Protein AF-A0A521SDN9-F1 (afdb_monomer)

Secondary structure (DSSP, 8-state):
----PPP-TT-S--TT----PPPPPPPSS-S----SGGGTT-EE--S-EEEETTEEEEEEEEE-TTS-EEEEEEEESSSSS-B----EEEE--GGG----S--HHHHHHHHHHHHTT-TTEEEE-EEE--EEEEEEE-TT-SS--EEEEEEETTEEEEEEESSSSSPEEPTT--SEE--EEE-TTT--EEE-----EEEETTTTEEEE--EEEEE-TT--EEEEEEEEEESSSSS-PPPEEEE---HHHHTT--

Nearest PDB structures (foldseek):
  1vkd-assembly1_A  TM=6.414E-01  e=4.173E-06  Thermotoga maritima MSB8
  6r3r-assembly1_A  TM=5.907E-01  e=1.712E-04  Bacteroides thetaiotaomicron
  5c0p-assembly1_A  TM=6.088E-01  e=2.741E-04  Bacteroides thetaiotaomicron VPI-5482
  7vco-assembly1_A  TM=5.533E-01  e=2.003E-04  Frischella perrara
  7r5j-assembly1_40  TM=2.891E-01  e=5.122E-01  Homo sapiens

Foldseek 3Di:
DDDDDDDCPPPPDCVPPDDDDDDDDDDPDDLDADDDQQQAGDKAFLPAWDDDPLKIKGFIWGHFPPDFIFTFIWIDNPSRHIDGFLADKDFDDLVRGRPPVDDPVVSVVVVVVQCVPPPRIGRGRTADRFASKHWAAQPVDQPFRIKIWGADPFGIWIWTHNVNRHTDTDPPDDLAGWDWDAQPVVRDIDTWGHWHWDQDPVVLKIKIFIFDWDQDPVSDIWTFTWIWIDNPSRHIDHTDGPGTDDPVNVVVVD

Solvent-accessible surface area (backbone atoms only — not comparable to full-atom values): 14936 Å² total; per-residue (Å²): 136,87,82,80,72,79,82,58,90,84,53,94,70,64,82,96,63,81,89,71,87,79,86,82,81,80,68,98,61,78,60,71,72,58,86,51,62,75,21,35,89,45,65,47,76,70,74,21,65,48,78,57,95,79,31,37,36,35,48,32,36,24,40,35,94,96,72,54,37,31,24,29,44,31,36,20,78,77,81,51,61,65,47,63,60,61,82,32,76,45,78,63,70,80,89,65,54,49,79,65,98,62,55,72,65,58,52,52,54,51,51,57,66,35,26,74,90,39,92,65,35,29,52,28,31,56,44,46,60,40,34,63,46,18,59,44,78,40,89,86,39,87,78,44,24,22,39,38,38,22,21,54,100,61,14,33,31,41,29,38,9,73,80,70,54,63,52,47,69,48,88,75,54,49,46,42,63,59,50,75,46,72,37,87,81,77,73,47,70,46,70,47,63,49,39,58,54,48,76,39,78,88,80,62,29,35,40,32,49,32,40,36,71,47,72,49,95,88,57,48,81,38,73,23,37,10,43,26,43,16,80,77,78,55,60,52,49,79,66,43,77,76,44,68,79,49,78,73,53,58,73,66,72,115

Sequence (254 aa):
MKILFPDTASLVSMEGVNLKQGTVAKEERPVLFPQYPWEGIHTYLYGSVLEKNGQLRMWYQSYLDGDDFFVNYAQSRDGKLWEKPLLNKWRIDEKRFYPTLESEEERAAKAIAFRNGSPGYWKTNIVSTYHIPSVIYDSNDSTYPYKLFGFANDGYRVAFSKDGIRFKEYEGNPVLPLMRFPNPKTKKTWVSDVSPVFKDDLKKKFIAFAKTYVIDEEGRTRRSVGYSESDDFVRWSQPETIWTPSEADDRLAV

pLDDT: mean 86.98, std 13.17, range [40.59, 98.62]

Structure (mmCIF, N/CA/C/O backbone):
data_AF-A0A521SDN9-F1
#
_entry.id   AF-A0A521SDN9-F1
#
loop_
_atom_site.group_PDB
_atom_site.id
_atom_site.type_symbol
_atom_site.label_atom_id
_atom_site.label_alt_id
_atom_site.label_comp_id
_atom_site.label_asym_id
_atom_site.label_entity_id
_atom_site.label_seq_id
_atom_site.pdbx_PDB_ins_code
_atom_site.Cartn_x
_atom_site.Cartn_y
_atom_site.Cartn_z
_atom_site.occupancy
_atom_site.B_iso_or_equiv
_atom_site.auth_seq_id
_atom_site.auth_comp_id
_atom_site.auth_asym_id
_atom_site.auth_atom_id
_atom_site.pdbx_PDB_model_num
ATOM 1 N N . MET A 1 1 ? 7.436 21.482 -15.609 1.00 40.59 1 MET A N 1
ATOM 2 C CA . MET A 1 1 ? 6.313 20.642 -15.139 1.00 40.59 1 MET A CA 1
ATOM 3 C C . MET A 1 1 ? 5.543 20.165 -16.361 1.00 40.59 1 MET A C 1
ATOM 5 O O . MET A 1 1 ? 4.957 20.999 -17.038 1.00 40.59 1 MET A O 1
ATOM 9 N N . LYS A 1 2 ? 5.613 18.874 -16.711 1.00 46.25 2 LYS A N 1
ATOM 10 C CA . LYS A 1 2 ? 4.743 18.302 -17.750 1.00 46.25 2 LYS A CA 1
ATOM 11 C C . LYS A 1 2 ? 3.428 17.911 -17.078 1.00 46.25 2 LYS A C 1
ATOM 13 O O . LYS A 1 2 ? 3.445 17.159 -16.110 1.00 46.25 2 LYS A O 1
ATOM 18 N N . ILE A 1 3 ? 2.323 18.478 -17.545 1.00 50.22 3 ILE A N 1
ATOM 19 C CA . ILE A 1 3 ? 0.974 18.123 -17.102 1.00 50.22 3 ILE A CA 1
ATOM 20 C C . ILE A 1 3 ? 0.550 16.938 -17.970 1.00 50.22 3 ILE A C 1
ATOM 22 O O . ILE A 1 3 ? 0.403 17.090 -19.180 1.00 50.22 3 ILE A O 1
ATOM 26 N N . LEU A 1 4 ? 0.439 15.750 -17.375 1.00 57.25 4 LEU A N 1
ATOM 27 C CA . LEU A 1 4 ? -0.097 14.570 -18.049 1.00 57.25 4 LEU A CA 1
ATOM 28 C C . LEU A 1 4 ? -1.623 14.641 -17.974 1.00 57.25 4 LEU A C 1
ATOM 30 O O . LEU A 1 4 ? -2.207 14.566 -16.894 1.00 57.25 4 LEU A O 1
ATOM 34 N N . PHE A 1 5 ? -2.256 14.834 -19.126 1.00 58.97 5 PHE A N 1
ATOM 35 C CA . PHE A 1 5 ? -3.672 14.528 -19.295 1.00 58.97 5 PHE A CA 1
ATOM 36 C C . PHE A 1 5 ? -3.865 13.002 -19.258 1.00 58.97 5 PHE A C 1
ATOM 38 O O . PHE A 1 5 ? -2.898 12.278 -19.515 1.00 58.97 5 PHE A O 1
ATOM 45 N N . PRO A 1 6 ? -5.061 12.505 -18.890 1.00 63.28 6 PRO A N 1
ATOM 46 C CA . PRO A 1 6 ? -5.295 11.071 -18.773 1.00 63.28 6 PRO A CA 1
ATOM 47 C C . PRO A 1 6 ? -4.964 10.347 -20.079 1.00 63.28 6 PRO A C 1
ATOM 49 O O . PRO A 1 6 ? -5.137 10.897 -21.169 1.00 63.28 6 PRO A O 1
ATOM 52 N N . ASP A 1 7 ? -4.498 9.108 -19.939 1.00 63.72 7 ASP A N 1
ATOM 53 C CA . ASP A 1 7 ? -4.350 8.190 -21.059 1.00 63.72 7 ASP A CA 1
ATOM 54 C C . ASP A 1 7 ? -5.678 8.108 -21.828 1.00 63.72 7 ASP A C 1
ATOM 56 O O . ASP A 1 7 ? -6.737 7.832 -21.261 1.00 63.72 7 ASP A O 1
ATOM 60 N N . THR A 1 8 ? -5.615 8.406 -23.124 1.00 68.56 8 THR A N 1
ATOM 61 C CA . THR A 1 8 ? -6.787 8.436 -24.006 1.00 68.56 8 THR A CA 1
ATOM 62 C C . THR A 1 8 ? -7.031 7.095 -24.688 1.00 68.56 8 THR A C 1
ATOM 64 O O . THR A 1 8 ? -8.039 6.951 -25.370 1.00 68.56 8 THR A O 1
ATOM 67 N N . ALA A 1 9 ? -6.177 6.086 -24.469 1.00 66.00 9 ALA A N 1
ATOM 68 C CA . ALA A 1 9 ? -6.304 4.770 -25.094 1.00 66.00 9 ALA A CA 1
ATOM 69 C C . ALA A 1 9 ? -7.634 4.062 -24.774 1.00 66.00 9 ALA A C 1
ATOM 71 O O . ALA A 1 9 ? -8.072 3.201 -25.532 1.00 66.00 9 ALA A O 1
ATOM 72 N N . SER A 1 10 ? -8.290 4.436 -23.670 1.00 64.81 10 SER A N 1
ATOM 73 C CA . SER A 1 10 ? -9.608 3.912 -23.276 1.00 64.81 10 SER A CA 1
ATOM 74 C C . SER A 1 10 ? -10.780 4.836 -23.636 1.00 64.81 10 SER A C 1
ATOM 76 O O . SER A 1 10 ? -11.923 4.538 -23.291 1.00 64.81 10 SER A O 1
ATOM 78 N N . LEU A 1 11 ? -10.529 5.972 -24.295 1.00 71.56 11 LEU A N 1
ATOM 79 C CA . LEU A 1 11 ? -11.567 6.925 -24.682 1.00 71.56 11 LEU A CA 1
ATOM 80 C C . LEU A 1 11 ? -12.016 6.653 -26.115 1.00 71.56 11 LEU A C 1
ATOM 82 O O . LEU A 1 11 ? -11.233 6.726 -27.055 1.00 71.56 11 LEU A O 1
ATOM 86 N N . VAL A 1 12 ? -13.311 6.382 -26.282 1.00 79.75 12 VAL A N 1
ATOM 87 C CA . VAL A 1 12 ? -13.920 6.183 -27.607 1.00 79.75 12 VAL A CA 1
ATOM 88 C C . VAL A 1 12 ? -13.945 7.493 -28.406 1.00 79.75 12 VAL A C 1
ATOM 90 O O . VAL A 1 12 ? -13.804 7.474 -29.625 1.00 79.75 12 VAL A O 1
ATOM 93 N N . SER A 1 13 ? -14.117 8.635 -27.731 1.00 83.06 13 SER A N 1
ATOM 94 C CA . SER A 1 13 ? -14.071 9.968 -28.336 1.00 83.06 13 SER A CA 1
ATOM 95 C C . SER A 1 13 ? -13.736 11.040 -27.293 1.00 83.06 13 SER A C 1
ATOM 97 O O . SER A 1 13 ? -14.051 10.893 -26.113 1.00 83.06 13 SER A O 1
ATOM 99 N N . MET A 1 14 ? -13.118 12.129 -27.753 1.00 84.38 14 MET A N 1
ATOM 100 C CA . MET A 1 14 ? -12.906 13.381 -27.010 1.00 84.38 14 MET A CA 1
ATOM 101 C C . MET A 1 14 ? -13.801 14.519 -27.529 1.00 84.38 14 MET A C 1
ATOM 103 O O . MET A 1 14 ? -13.656 15.670 -27.118 1.00 84.38 14 MET A O 1
ATOM 107 N N . GLU A 1 15 ? -14.721 14.222 -28.448 1.00 89.81 15 GLU A N 1
ATOM 108 C CA . GLU A 1 15 ? -15.645 15.206 -29.003 1.00 89.81 15 GLU A CA 1
ATOM 109 C C . GLU A 1 15 ? -16.527 15.801 -27.894 1.00 89.81 15 GLU A C 1
ATOM 111 O O . GLU A 1 15 ? -17.141 15.085 -27.106 1.00 89.81 15 GLU A O 1
ATOM 116 N N . GLY A 1 16 ? -16.539 17.132 -27.790 1.00 87.25 16 GLY A N 1
ATOM 117 C CA . GLY A 1 16 ? -17.247 17.855 -26.729 1.00 87.25 16 GLY A CA 1
ATOM 118 C C . GLY A 1 16 ? -16.566 17.841 -25.350 1.00 87.25 16 GLY A C 1
ATOM 119 O O . GLY A 1 16 ? -17.079 18.470 -24.424 1.00 87.25 16 GLY A O 1
ATOM 120 N N . VAL A 1 17 ? -15.407 17.188 -25.190 1.00 83.69 17 VAL A N 1
ATOM 121 C CA . VAL A 1 17 ? -14.669 17.141 -23.917 1.00 83.69 17 VAL A CA 1
ATOM 122 C C . VAL A 1 17 ? -13.634 18.263 -23.857 1.00 83.69 17 VAL A C 1
ATOM 124 O O . VAL A 1 17 ? -12.679 18.295 -24.627 1.00 83.69 17 VAL A O 1
ATOM 127 N N . ASN A 1 18 ? -13.776 19.158 -22.879 1.00 84.00 18 ASN A N 1
ATOM 128 C CA . ASN A 1 18 ? -12.782 20.189 -22.581 1.00 84.00 18 ASN A CA 1
ATOM 129 C C . ASN A 1 18 ? -12.026 19.829 -21.299 1.00 84.00 18 ASN A C 1
ATOM 131 O O . ASN A 1 18 ? -12.573 19.924 -20.198 1.00 84.00 18 ASN A O 1
ATOM 135 N N . LEU A 1 19 ? -10.761 19.423 -21.432 1.00 81.62 19 LEU A N 1
ATOM 136 C CA . LEU A 1 19 ? -9.903 19.138 -20.282 1.00 81.62 19 LEU A CA 1
ATOM 137 C C . LEU A 1 19 ? -9.433 20.448 -19.647 1.00 81.62 19 LEU A C 1
ATOM 139 O O . LEU A 1 19 ? -8.844 21.303 -20.306 1.00 81.62 19 LEU A O 1
ATOM 143 N N . LYS A 1 20 ? -9.655 20.589 -18.340 1.00 79.25 20 LYS A N 1
ATOM 144 C CA . LYS A 1 20 ? -9.168 21.719 -17.549 1.00 79.25 20 LYS A CA 1
ATOM 145 C C . LYS A 1 20 ? -8.333 21.191 -16.397 1.00 79.25 20 LYS A C 1
ATOM 147 O O . LYS A 1 20 ? -8.788 20.336 -15.641 1.00 79.25 20 LYS A O 1
ATOM 152 N N . GLN A 1 21 ? -7.126 21.723 -16.237 1.00 78.94 21 GLN A N 1
ATOM 153 C CA . GLN A 1 21 ? -6.334 21.430 -15.052 1.00 78.94 21 GLN A CA 1
ATOM 154 C C . GLN A 1 21 ? -7.033 22.019 -13.823 1.00 78.94 21 GLN A C 1
ATOM 156 O O . GLN A 1 21 ? -7.328 23.216 -13.775 1.00 78.94 21 GLN A O 1
ATOM 161 N N . GLY A 1 22 ? -7.306 21.170 -12.833 1.00 76.56 22 GLY A N 1
ATOM 162 C CA . GLY A 1 22 ? -7.811 21.622 -11.543 1.00 76.56 22 GLY A CA 1
ATOM 163 C C . GLY A 1 22 ? -6.788 22.514 -10.838 1.00 76.56 22 GLY A C 1
ATOM 164 O O . GLY A 1 22 ? -5.584 22.259 -10.886 1.00 76.56 22 GLY A O 1
ATOM 165 N N . THR A 1 23 ? -7.264 23.558 -10.165 1.00 77.81 23 THR A N 1
ATOM 166 C CA . THR A 1 23 ? -6.434 24.341 -9.245 1.00 77.81 23 THR A CA 1
ATOM 167 C C . THR A 1 23 ? -6.452 23.648 -7.891 1.00 77.81 23 THR A C 1
ATOM 169 O O . THR A 1 23 ? -7.506 23.533 -7.271 1.00 77.81 23 THR A O 1
ATOM 172 N N . VAL A 1 24 ? -5.295 23.171 -7.435 1.00 78.44 24 VAL A N 1
ATOM 173 C CA . VAL A 1 24 ? -5.155 22.584 -6.099 1.00 78.44 24 VAL A CA 1
ATOM 174 C C . VAL A 1 24 ? -4.660 23.672 -5.154 1.00 78.44 24 VAL A C 1
ATOM 176 O O . VAL A 1 24 ? -3.603 24.257 -5.386 1.00 78.44 24 VAL A O 1
ATOM 179 N N . ALA A 1 25 ? -5.419 23.947 -4.096 1.00 81.25 25 ALA A N 1
ATOM 180 C CA . ALA A 1 25 ? -4.955 24.766 -2.985 1.00 81.25 25 ALA A CA 1
ATOM 181 C C . ALA A 1 25 ? -4.311 23.855 -1.935 1.00 81.25 25 ALA A C 1
ATOM 183 O O . ALA A 1 25 ? -4.883 22.832 -1.557 1.00 81.25 25 ALA A O 1
ATOM 184 N N . LYS A 1 26 ? -3.111 24.214 -1.478 1.00 84.25 26 LYS A N 1
ATOM 185 C CA . LYS A 1 26 ? -2.470 23.536 -0.353 1.00 84.25 26 LYS A CA 1
ATOM 186 C C . LYS A 1 26 ? -3.054 24.102 0.940 1.00 84.25 26 LYS A C 1
ATOM 188 O O . LYS A 1 26 ? -3.079 25.316 1.109 1.00 84.25 26 LYS A O 1
ATOM 193 N N . GLU A 1 27 ? -3.500 23.228 1.834 1.00 87.06 27 GLU A N 1
ATOM 194 C CA . GLU A 1 27 ? -3.904 23.625 3.185 1.00 87.06 27 GLU A CA 1
ATOM 195 C C . GLU A 1 27 ? -2.709 24.218 3.951 1.00 87.06 27 GLU A C 1
ATOM 197 O O . GLU A 1 27 ? -1.562 23.803 3.756 1.00 87.06 27 GLU A O 1
ATOM 202 N N . GLU A 1 28 ? -2.970 25.180 4.840 1.00 89.75 28 GLU A N 1
ATOM 203 C CA . GLU A 1 28 ? -1.917 25.835 5.634 1.00 89.75 28 GLU A CA 1
ATOM 204 C C . GLU A 1 28 ? -1.173 24.849 6.541 1.00 89.75 28 GLU A C 1
ATOM 206 O O . GLU A 1 28 ? 0.019 25.009 6.810 1.00 89.75 28 GLU A O 1
ATOM 211 N N . ARG A 1 29 ? -1.877 23.814 7.012 1.00 87.19 29 ARG A N 1
ATOM 212 C CA . ARG A 1 29 ? -1.343 22.774 7.892 1.00 87.19 29 ARG A CA 1
ATOM 213 C C . ARG A 1 29 ? -1.424 21.402 7.222 1.00 87.19 29 ARG A C 1
ATOM 215 O O . ARG A 1 29 ? -2.356 21.154 6.456 1.00 87.19 29 ARG A O 1
ATOM 222 N N . PRO A 1 30 ? -0.490 20.483 7.525 1.00 88.81 30 PRO A N 1
ATOM 223 C CA . PRO A 1 30 ? -0.613 19.094 7.100 1.00 88.81 30 PRO A CA 1
ATOM 224 C C . PRO A 1 30 ? -1.916 18.472 7.617 1.00 88.81 30 PRO A C 1
ATOM 226 O O . PRO A 1 30 ? -2.234 18.590 8.798 1.00 88.81 30 PRO A O 1
ATOM 229 N N . VAL A 1 31 ? -2.638 17.765 6.746 1.00 90.19 31 VAL A N 1
ATOM 230 C CA . VAL A 1 31 ? -3.853 17.011 7.121 1.00 90.19 31 VAL A CA 1
ATOM 231 C C . VAL A 1 31 ? -3.538 15.710 7.871 1.00 90.19 31 VAL A C 1
ATOM 233 O O . VAL A 1 31 ? -4.413 15.123 8.500 1.00 90.19 31 VAL A O 1
ATOM 236 N N . LEU A 1 32 ? -2.282 15.260 7.821 1.00 90.19 32 LEU A N 1
ATOM 237 C CA . LEU A 1 32 ? -1.778 14.083 8.519 1.00 90.19 32 LEU A CA 1
ATOM 238 C C . LEU A 1 32 ? -0.412 14.411 9.131 1.00 90.19 32 LEU A C 1
ATOM 240 O O . LEU A 1 32 ? 0.467 14.940 8.452 1.00 90.19 32 LEU A O 1
ATOM 244 N N . PHE A 1 33 ? -0.252 14.104 10.414 1.00 89.44 33 PHE A N 1
ATOM 245 C CA . PHE A 1 33 ? 0.983 14.272 11.179 1.00 89.44 33 PHE A CA 1
ATOM 246 C C . PHE A 1 33 ? 1.065 13.184 12.262 1.00 89.44 33 PHE A C 1
ATOM 248 O O . PHE A 1 33 ? 0.011 12.665 12.650 1.00 89.44 33 PHE A O 1
ATOM 255 N N . PRO A 1 34 ? 2.258 12.819 12.765 1.00 88.69 34 PRO A N 1
ATOM 256 C CA . PRO A 1 34 ? 2.393 11.888 13.886 1.00 88.69 34 PRO A CA 1
ATOM 257 C C . PRO A 1 34 ? 1.653 12.374 15.147 1.00 88.69 34 PRO A C 1
ATOM 259 O O . PRO A 1 34 ? 1.778 13.523 15.555 1.00 88.69 34 PRO A O 1
ATOM 262 N N . GLN A 1 35 ? 0.869 11.492 15.756 1.00 87.19 35 GLN A N 1
ATOM 263 C CA . GLN A 1 35 ? 0.063 11.685 16.968 1.00 87.19 35 GLN A CA 1
ATOM 264 C C . GLN A 1 35 ? 0.353 10.610 18.028 1.00 87.19 35 GLN A C 1
ATOM 266 O O . GLN A 1 35 ? 0.213 10.879 19.221 1.00 87.19 35 GLN A O 1
ATOM 271 N N . TYR A 1 36 ? 0.746 9.402 17.611 1.00 85.75 36 TYR A N 1
ATOM 272 C CA . TYR A 1 36 ? 1.014 8.265 18.488 1.00 85.75 36 TYR A CA 1
ATOM 273 C C . TYR A 1 36 ? 2.483 7.840 18.488 1.00 85.75 36 TYR A C 1
ATOM 275 O O . TYR A 1 36 ? 3.182 8.035 17.495 1.00 85.75 36 TYR A O 1
ATOM 283 N N . PRO A 1 37 ? 2.962 7.197 19.571 1.00 80.12 37 PRO A N 1
ATOM 284 C CA . PRO A 1 37 ? 4.380 6.871 19.710 1.00 80.12 37 PRO A CA 1
ATOM 285 C C . PRO A 1 37 ? 4.938 5.925 18.633 1.00 80.12 37 PRO A C 1
ATOM 287 O O . PRO A 1 37 ? 6.114 6.017 18.303 1.00 80.12 37 PRO A O 1
ATOM 290 N N . TRP A 1 38 ? 4.109 5.046 18.055 1.00 84.00 38 TRP A N 1
ATOM 291 C CA . TRP A 1 38 ? 4.489 4.158 16.940 1.00 84.00 38 TRP A CA 1
ATOM 292 C C . TRP A 1 38 ? 4.504 4.851 15.570 1.00 84.00 38 TRP A C 1
ATOM 294 O O . TRP A 1 38 ? 4.780 4.225 14.545 1.00 84.00 38 TRP A O 1
ATOM 304 N N . GLU A 1 39 ? 4.194 6.147 15.524 1.00 87.12 39 GLU A N 1
ATOM 305 C CA . GLU A 1 39 ? 4.239 6.925 14.290 1.00 87.12 39 GLU A CA 1
ATOM 306 C C . GLU A 1 39 ? 5.597 7.585 14.038 1.00 87.12 39 GLU A C 1
ATOM 308 O O . GLU A 1 39 ? 5.851 8.056 12.930 1.00 87.12 39 GLU A O 1
ATOM 313 N N . GLY A 1 40 ? 6.479 7.591 15.042 1.00 81.50 40 GLY A N 1
ATOM 314 C CA . GLY A 1 40 ? 7.797 8.203 14.941 1.00 81.50 40 GLY A CA 1
ATOM 315 C C . GLY A 1 40 ? 7.717 9.677 14.548 1.00 81.50 40 GLY A C 1
ATOM 316 O O . GLY A 1 40 ? 6.887 10.432 15.054 1.00 81.50 40 GLY A O 1
ATOM 317 N N . ILE A 1 41 ? 8.591 10.081 13.627 1.00 79.00 41 ILE A N 1
ATOM 318 C CA . ILE A 1 41 ? 8.688 11.465 13.139 1.00 79.00 41 ILE A CA 1
ATOM 319 C C . ILE A 1 41 ? 7.970 11.706 11.804 1.00 79.00 41 ILE A C 1
ATOM 321 O O . ILE A 1 41 ? 7.790 12.860 11.420 1.00 79.00 41 ILE A O 1
ATOM 325 N N . HIS A 1 42 ? 7.534 10.655 11.097 1.00 82.31 42 HIS A N 1
ATOM 326 C CA . HIS A 1 42 ? 6.918 10.785 9.774 1.00 82.31 42 HIS A CA 1
ATOM 327 C C . HIS A 1 42 ? 5.762 9.805 9.553 1.00 82.31 42 HIS A C 1
ATOM 329 O O . HIS A 1 42 ? 5.843 8.619 9.867 1.00 82.31 42 HIS A O 1
ATOM 335 N N . THR A 1 43 ? 4.716 10.307 8.898 1.00 89.19 43 THR A N 1
ATOM 336 C CA . THR A 1 43 ? 3.603 9.518 8.362 1.00 89.19 43 THR A CA 1
ATOM 337 C C . THR A 1 43 ? 3.567 9.646 6.842 1.00 89.19 43 THR A C 1
ATOM 339 O O . THR A 1 43 ? 3.579 10.764 6.324 1.00 89.19 43 THR A O 1
ATOM 342 N N . TYR A 1 44 ? 3.474 8.525 6.132 1.00 89.94 44 TYR A N 1
ATOM 343 C CA . TYR A 1 44 ? 3.443 8.457 4.673 1.00 89.94 44 TYR A CA 1
ATOM 344 C C . TYR A 1 44 ? 2.088 7.958 4.182 1.00 89.94 44 TYR A C 1
ATOM 346 O O . TYR A 1 44 ? 1.583 6.938 4.645 1.00 89.94 44 TYR A O 1
ATOM 354 N N . LEU A 1 45 ? 1.511 8.645 3.200 1.00 88.44 45 LEU A N 1
ATOM 355 C CA . LEU A 1 45 ? 0.314 8.181 2.509 1.00 88.44 45 LEU A CA 1
ATOM 356 C C . LEU A 1 45 ? 0.691 7.677 1.113 1.00 88.44 45 LEU A C 1
ATOM 358 O O . LEU A 1 45 ? 1.207 8.439 0.303 1.00 88.44 45 LEU A O 1
ATOM 362 N N . TYR A 1 46 ? 0.365 6.416 0.823 1.00 84.62 46 TYR A N 1
ATOM 363 C CA . TYR A 1 46 ? 0.591 5.777 -0.483 1.00 84.62 46 TYR A CA 1
ATOM 364 C C . TYR A 1 46 ? -0.686 5.663 -1.333 1.00 84.62 46 TYR A C 1
ATOM 366 O O . TYR A 1 46 ? -0.750 4.874 -2.268 1.00 84.62 46 TYR A O 1
ATOM 374 N N . GLY A 1 47 ? -1.713 6.458 -1.012 1.00 78.62 47 GLY A N 1
ATOM 375 C CA . GLY A 1 47 ? -2.932 6.585 -1.820 1.00 78.62 47 GLY A CA 1
ATOM 376 C C . GLY A 1 47 ? -4.108 5.697 -1.406 1.00 78.62 47 GLY A C 1
ATOM 377 O O . GLY A 1 47 ? -5.146 5.734 -2.057 1.00 78.62 47 GLY A O 1
ATOM 378 N N . SER A 1 48 ? -4.000 4.946 -0.307 1.00 92.75 48 SER A N 1
ATOM 379 C CA . SER A 1 48 ? -5.093 4.098 0.192 1.00 92.75 48 SER A CA 1
ATOM 380 C C . SER A 1 48 ? -6.109 4.908 1.005 1.00 92.75 48 SER A C 1
ATOM 382 O O . SER A 1 48 ? -6.115 4.849 2.236 1.00 92.75 48 SER A O 1
ATOM 384 N N . VAL A 1 49 ? -6.950 5.687 0.316 1.00 95.75 49 VAL A N 1
ATOM 385 C CA . VAL A 1 49 ? -8.100 6.395 0.900 1.00 95.75 49 VAL A CA 1
ATOM 386 C C . VAL A 1 49 ? -9.378 5.957 0.198 1.00 95.75 49 VAL A C 1
ATOM 388 O O . VAL A 1 49 ? -9.486 6.079 -1.018 1.00 95.75 49 VAL A O 1
ATOM 391 N N . LEU A 1 50 ? -10.350 5.462 0.962 1.00 95.50 50 LEU A N 1
ATOM 392 C CA . LEU A 1 50 ? -11.61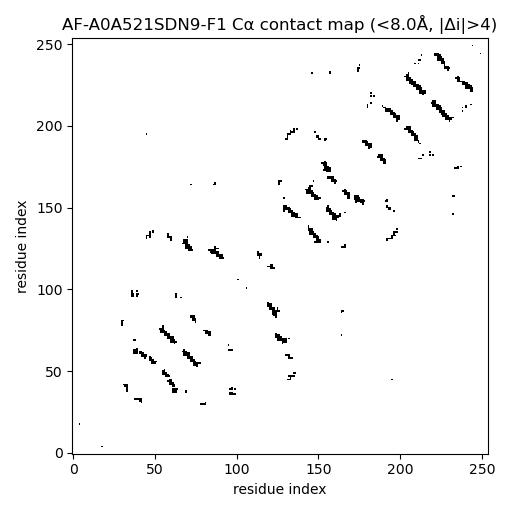8 4.948 0.447 1.00 95.50 50 LEU A CA 1
ATOM 393 C C . LEU A 1 50 ? -12.792 5.599 1.174 1.00 95.50 50 LEU A C 1
ATOM 395 O O . LEU A 1 50 ? -12.745 5.786 2.387 1.00 95.50 50 LEU A O 1
ATOM 399 N N . GLU A 1 51 ? -13.863 5.902 0.450 1.00 95.31 51 GLU A N 1
ATOM 400 C CA . GLU A 1 51 ? -15.124 6.370 1.026 1.00 95.31 51 GLU A CA 1
ATOM 401 C C . GLU A 1 51 ? -16.068 5.180 1.246 1.00 95.31 51 GLU A C 1
ATOM 403 O O . GLU A 1 51 ? -16.221 4.317 0.378 1.00 95.31 51 GLU A O 1
ATOM 408 N N . LYS A 1 52 ? -16.677 5.098 2.433 1.00 91.81 52 LYS A N 1
ATOM 409 C CA . LYS A 1 52 ? -17.737 4.134 2.723 1.00 91.81 52 LYS A CA 1
ATOM 410 C C . LYS A 1 52 ? -18.763 4.727 3.684 1.00 91.81 52 LYS A C 1
ATOM 412 O O . LYS A 1 52 ? -18.440 4.999 4.839 1.00 91.81 52 LYS A O 1
ATOM 417 N N . ASN A 1 53 ? -20.019 4.800 3.244 1.00 90.81 53 ASN A N 1
ATOM 418 C CA . ASN A 1 53 ? -21.169 5.255 4.039 1.00 90.81 53 ASN A CA 1
ATOM 419 C C . ASN A 1 53 ? -21.005 6.687 4.596 1.00 90.81 53 ASN A C 1
ATOM 421 O O . ASN A 1 53 ? -21.317 6.944 5.758 1.00 90.81 53 ASN A O 1
ATOM 425 N N . GLY A 1 54 ? -20.489 7.610 3.788 1.00 93.00 54 GLY A N 1
ATOM 426 C CA . GLY A 1 54 ? -20.207 8.997 4.161 1.00 93.00 54 GLY A CA 1
ATOM 427 C C . GLY A 1 54 ? -18.947 9.178 5.012 1.00 93.00 54 GLY A C 1
ATOM 428 O O . GLY A 1 54 ? -18.744 10.252 5.576 1.00 93.00 54 GLY A O 1
ATOM 429 N N . GLN A 1 55 ? -18.116 8.141 5.143 1.00 96.25 55 GLN A N 1
ATOM 430 C CA . GLN A 1 55 ? -16.901 8.156 5.953 1.00 96.25 55 GLN A CA 1
ATOM 431 C C . GLN A 1 55 ? -15.696 7.784 5.087 1.00 96.25 55 GLN A C 1
ATOM 433 O O . GLN A 1 55 ? -15.604 6.672 4.565 1.00 96.25 55 GLN A O 1
ATOM 438 N N . LEU A 1 56 ? -14.741 8.702 4.979 1.00 97.94 56 LEU A N 1
ATOM 439 C CA . LEU A 1 56 ? -13.426 8.430 4.420 1.00 97.94 56 LEU A CA 1
ATOM 440 C C . LEU A 1 56 ? -12.617 7.595 5.411 1.00 97.94 56 LEU A C 1
ATOM 442 O O . LEU A 1 56 ? -12.628 7.845 6.619 1.00 97.94 56 LEU A O 1
ATOM 446 N N . ARG A 1 57 ? -11.896 6.616 4.884 1.00 97.88 57 ARG A N 1
ATOM 447 C CA . ARG A 1 57 ? -11.008 5.707 5.601 1.00 97.88 57 ARG A CA 1
ATOM 448 C C . ARG A 1 57 ? -9.649 5.746 4.935 1.00 97.88 57 ARG A C 1
ATOM 450 O O . ARG A 1 57 ? -9.577 5.683 3.713 1.00 97.88 57 ARG A O 1
ATOM 457 N N . MET A 1 58 ? -8.595 5.847 5.726 1.00 97.56 58 MET A N 1
ATOM 458 C CA . MET A 1 58 ? -7.221 5.939 5.260 1.00 97.56 58 MET A CA 1
ATOM 459 C C . MET A 1 58 ? -6.389 4.837 5.894 1.00 97.56 58 MET A C 1
ATOM 461 O O . MET A 1 58 ? -6.439 4.635 7.107 1.00 97.56 58 MET A O 1
ATOM 465 N N . TRP A 1 59 ? -5.572 4.196 5.064 1.00 97.56 59 TRP A N 1
ATOM 466 C CA . TRP A 1 59 ? -4.482 3.336 5.497 1.00 97.56 59 TRP A CA 1
ATOM 467 C C . TRP A 1 59 ? -3.169 4.013 5.140 1.00 97.56 59 TRP A C 1
ATOM 469 O O . TRP A 1 59 ? -2.818 4.143 3.966 1.00 97.56 59 TRP A O 1
ATOM 479 N N . TYR A 1 60 ? -2.471 4.498 6.157 1.00 96.00 60 TYR A N 1
ATOM 480 C CA . TYR A 1 60 ? -1.220 5.231 6.005 1.00 96.00 60 TYR A CA 1
ATOM 481 C C . TYR A 1 60 ? -0.093 4.479 6.699 1.00 96.00 60 TYR A C 1
ATOM 483 O O . TYR A 1 60 ? -0.321 3.655 7.581 1.00 96.00 60 TYR A O 1
ATOM 491 N N . GLN A 1 61 ? 1.136 4.756 6.297 1.00 93.69 61 GLN A N 1
ATOM 492 C CA . GLN A 1 61 ? 2.310 4.132 6.867 1.00 93.69 61 GLN A CA 1
ATOM 493 C C . GLN A 1 61 ? 2.981 5.049 7.887 1.00 93.69 61 GLN A C 1
ATOM 495 O O . GLN A 1 61 ? 3.079 6.258 7.687 1.00 93.69 61 GLN A O 1
ATOM 500 N N . SER A 1 62 ? 3.496 4.457 8.952 1.00 91.31 62 SER A N 1
ATOM 501 C CA . SER A 1 62 ? 4.541 5.046 9.778 1.00 91.31 62 SER A CA 1
ATOM 502 C C . SER A 1 62 ? 5.721 4.092 9.889 1.00 91.31 62 SER A C 1
ATOM 504 O O . SER A 1 62 ? 5.657 2.944 9.444 1.00 91.31 62 SER A O 1
ATOM 506 N N . TYR A 1 63 ? 6.816 4.585 10.449 1.00 84.81 63 TYR A N 1
ATOM 507 C CA . TYR A 1 63 ? 8.020 3.800 10.651 1.00 84.81 63 TYR A CA 1
ATOM 508 C C . TYR A 1 63 ? 8.739 4.264 11.914 1.00 84.81 63 TYR A C 1
ATOM 510 O O . TYR A 1 63 ? 8.801 5.465 12.194 1.00 84.81 63 TYR A O 1
ATOM 518 N N . LEU A 1 64 ? 9.285 3.300 12.651 1.00 77.69 64 LEU A N 1
ATOM 519 C CA . LEU A 1 64 ? 10.196 3.536 13.760 1.00 77.69 64 LEU A CA 1
ATOM 520 C C . LEU A 1 64 ? 11.584 3.020 13.384 1.00 77.69 64 LEU A C 1
ATOM 522 O O . LEU A 1 64 ? 11.744 1.846 13.051 1.00 77.69 64 LEU A O 1
ATOM 526 N N . ASP A 1 65 ? 12.585 3.899 13.461 1.00 69.19 65 ASP A N 1
ATOM 527 C CA . ASP A 1 65 ? 13.972 3.552 13.158 1.00 69.19 65 ASP A CA 1
ATOM 528 C C . ASP A 1 65 ? 14.444 2.332 13.960 1.00 69.19 65 ASP A C 1
ATOM 530 O O . ASP A 1 65 ? 14.417 2.328 15.191 1.00 69.19 65 ASP A O 1
ATOM 534 N N . GLY A 1 66 ? 14.901 1.294 13.252 1.00 65.19 66 GLY A N 1
ATOM 535 C CA . GLY A 1 66 ? 15.400 0.060 13.866 1.00 65.19 66 GLY A CA 1
ATOM 536 C C . GLY A 1 66 ? 14.315 -0.902 14.364 1.00 65.19 66 GLY A C 1
ATOM 537 O O . GLY A 1 66 ? 14.654 -1.896 15.011 1.00 65.19 66 GLY A O 1
ATOM 538 N N . ASP A 1 67 ? 13.042 -0.631 14.066 1.00 72.19 67 ASP A N 1
ATOM 539 C CA . ASP A 1 67 ? 11.920 -1.517 14.372 1.00 72.19 67 ASP A CA 1
ATOM 540 C C . ASP A 1 67 ? 11.228 -1.993 13.088 1.00 72.19 67 ASP A C 1
ATOM 542 O O . ASP A 1 67 ? 11.832 -2.732 12.308 1.00 72.19 67 ASP A O 1
ATOM 546 N N . ASP A 1 68 ? 9.985 -1.575 12.854 1.00 78.06 68 ASP A N 1
ATOM 547 C CA . ASP A 1 68 ? 9.160 -2.058 11.756 1.00 78.06 68 ASP A CA 1
ATOM 548 C C . ASP A 1 68 ? 8.404 -0.910 11.077 1.00 78.06 68 ASP A C 1
ATOM 550 O O . ASP A 1 68 ? 8.289 0.211 11.592 1.00 78.06 68 ASP A O 1
ATOM 554 N N . PHE A 1 69 ? 7.877 -1.203 9.895 1.00 88.69 69 PHE A N 1
ATOM 555 C CA . PHE A 1 69 ? 6.866 -0.372 9.265 1.00 88.69 69 PHE A CA 1
ATOM 556 C C . PHE A 1 69 ? 5.512 -0.705 9.870 1.00 88.69 69 PHE A C 1
ATOM 558 O O . PHE A 1 69 ? 5.190 -1.867 10.090 1.00 88.69 69 PHE A O 1
ATOM 565 N N . PHE A 1 70 ? 4.678 0.305 10.086 1.00 92.19 70 PHE A N 1
ATOM 566 C CA . PHE A 1 70 ? 3.311 0.093 10.540 1.00 92.19 70 PHE A CA 1
ATOM 567 C C . PHE A 1 70 ? 2.341 0.645 9.518 1.00 92.19 70 PHE A C 1
ATOM 569 O O . PHE A 1 70 ? 2.451 1.793 9.091 1.00 92.19 70 PHE A O 1
ATOM 576 N N . VAL A 1 71 ? 1.364 -0.170 9.145 1.00 95.50 71 VAL A N 1
ATOM 577 C CA . VAL A 1 71 ? 0.173 0.282 8.438 1.00 95.50 71 VAL A CA 1
ATOM 578 C C . VAL A 1 71 ? -0.845 0.662 9.497 1.00 95.50 71 VAL A C 1
ATOM 580 O O . VAL A 1 71 ? -1.199 -0.156 10.342 1.00 95.50 71 VAL A O 1
ATOM 583 N N . ASN A 1 72 ? -1.322 1.894 9.454 1.00 96.12 72 ASN A N 1
ATOM 584 C CA . ASN A 1 72 ? -2.184 2.491 10.456 1.00 96.12 72 ASN A CA 1
ATOM 585 C C . ASN A 1 72 ? -3.508 2.920 9.827 1.00 96.12 72 ASN A C 1
ATOM 587 O O . ASN A 1 72 ? -3.554 3.304 8.658 1.00 96.12 72 ASN A O 1
ATOM 591 N N . TYR A 1 73 ? -4.574 2.894 10.617 1.00 97.69 73 TYR A N 1
ATOM 592 C CA . TYR A 1 73 ? -5.915 3.290 10.206 1.00 97.69 73 TYR A CA 1
ATOM 593 C C . TYR A 1 73 ? -6.279 4.690 10.712 1.00 97.69 73 TYR A C 1
ATOM 595 O O . TYR A 1 73 ? -6.041 5.032 11.874 1.00 97.69 73 TYR A O 1
ATOM 603 N N . ALA A 1 74 ? -6.914 5.482 9.853 1.00 97.56 74 ALA A N 1
ATOM 604 C CA . ALA A 1 74 ? -7.564 6.736 10.213 1.00 97.56 74 ALA A CA 1
ATOM 605 C C . ALA A 1 74 ? -8.906 6.884 9.486 1.00 97.56 74 ALA A C 1
ATOM 607 O O . ALA A 1 74 ? -9.132 6.279 8.438 1.00 97.56 74 ALA A O 1
ATOM 608 N N . GLN A 1 75 ? -9.796 7.715 10.021 1.00 97.62 75 GLN A N 1
ATOM 609 C CA . GLN A 1 75 ? -11.097 8.005 9.428 1.00 97.62 75 GLN A CA 1
ATOM 610 C C . GLN A 1 75 ? -11.410 9.505 9.442 1.00 97.62 75 GLN A C 1
ATOM 612 O O . GLN A 1 75 ? -11.040 10.217 10.370 1.00 97.62 75 GLN A O 1
ATOM 617 N N . SER A 1 76 ? -12.105 9.991 8.415 1.00 97.56 76 SER A N 1
ATOM 618 C CA . SER A 1 76 ? -12.507 11.397 8.292 1.00 97.56 76 SER A CA 1
ATOM 619 C C . SER A 1 76 ? -13.858 11.554 7.593 1.00 97.56 76 SER A C 1
ATOM 621 O O . SER A 1 76 ? -14.244 10.709 6.791 1.00 97.56 76 SER A O 1
ATOM 623 N N . ARG A 1 77 ? -14.592 12.629 7.891 1.00 97.00 77 ARG A N 1
ATOM 624 C CA . ARG A 1 77 ? -15.814 13.000 7.154 1.00 97.00 77 ARG A CA 1
ATOM 625 C C . ARG A 1 77 ? -15.552 14.007 6.033 1.00 97.00 77 ARG A C 1
ATOM 627 O O . ARG A 1 77 ? -16.369 14.118 5.130 1.00 97.00 77 ARG A O 1
ATOM 634 N N . ASP A 1 78 ? -14.441 14.739 6.098 1.00 94.06 78 ASP A N 1
ATOM 635 C CA . ASP A 1 78 ? -14.136 15.870 5.210 1.00 94.06 78 ASP A CA 1
ATOM 636 C C . ASP A 1 78 ? -12.779 15.748 4.494 1.00 94.06 78 ASP A C 1
ATOM 638 O O . ASP A 1 78 ? -12.459 16.555 3.624 1.00 94.06 78 ASP A O 1
ATOM 642 N N . GLY A 1 79 ? -11.973 14.746 4.852 1.00 93.12 79 GLY A N 1
ATOM 643 C CA . GLY A 1 79 ? -10.639 14.505 4.306 1.00 93.12 79 GLY A CA 1
ATOM 644 C C . GLY A 1 79 ? -9.567 15.451 4.849 1.00 93.12 79 GLY A C 1
ATOM 645 O O . GLY A 1 79 ? -8.402 15.321 4.468 1.00 93.12 79 GLY A O 1
ATOM 646 N N . LYS A 1 80 ? -9.934 16.368 5.751 1.00 91.44 80 LYS A N 1
ATOM 647 C CA . LYS A 1 80 ? -9.049 17.373 6.353 1.00 91.44 80 LYS A CA 1
ATOM 648 C C . LYS A 1 80 ? -8.726 17.033 7.800 1.00 91.44 80 LYS A C 1
ATOM 650 O O . LYS A 1 80 ? -7.563 17.070 8.191 1.00 91.44 80 LYS A O 1
ATOM 655 N N . LEU A 1 81 ? -9.746 16.677 8.579 1.00 92.88 81 LEU A N 1
ATOM 656 C CA . LEU A 1 81 ? -9.611 16.265 9.972 1.00 92.88 81 LEU A CA 1
ATOM 657 C C . LEU A 1 81 ? -9.712 14.746 10.067 1.00 92.88 81 LEU A C 1
ATOM 659 O O . LEU A 1 81 ? -10.757 14.165 9.773 1.00 92.88 81 LEU A O 1
ATOM 663 N N . TRP A 1 82 ? -8.621 14.107 10.483 1.00 95.56 82 TRP A N 1
ATOM 664 C CA . TRP A 1 82 ? -8.516 12.654 10.583 1.00 95.56 82 TRP A CA 1
ATOM 665 C C . TRP A 1 82 ? -8.491 12.200 12.042 1.00 95.56 82 TRP A C 1
ATOM 667 O O . TRP A 1 82 ? -7.602 12.567 12.810 1.00 95.56 82 TRP A O 1
ATOM 677 N N . GLU A 1 83 ? -9.461 11.368 12.409 1.00 96.50 83 GLU A N 1
ATOM 678 C CA . GLU A 1 83 ? -9.486 10.620 13.663 1.00 96.50 83 GLU A CA 1
ATOM 679 C C . GLU A 1 83 ? -8.687 9.323 13.490 1.00 96.50 83 GLU A C 1
ATOM 681 O O . GLU A 1 83 ? -8.853 8.615 12.496 1.00 96.50 83 GLU A O 1
ATOM 686 N N . LYS A 1 84 ? -7.843 8.977 14.464 1.00 95.50 84 LYS A N 1
ATOM 687 C CA . LYS A 1 84 ? -6.993 7.780 14.427 1.00 95.50 84 LYS A CA 1
ATOM 688 C C . LYS A 1 84 ? -7.389 6.783 15.528 1.00 95.50 84 LYS A C 1
ATOM 690 O O . LYS A 1 84 ? -6.698 6.652 16.531 1.00 95.50 84 LYS A O 1
ATOM 695 N N . PRO A 1 85 ? -8.526 6.087 15.410 1.00 94.94 85 PRO A N 1
ATOM 696 C CA . PRO A 1 85 ? -9.080 5.338 16.532 1.00 94.94 85 PRO A CA 1
ATOM 697 C C . PRO A 1 85 ? -8.223 4.112 16.897 1.00 94.94 85 PRO A C 1
ATOM 699 O O . PRO A 1 85 ? -7.780 3.353 16.034 1.00 94.94 85 PRO A O 1
ATOM 702 N N . LEU A 1 86 ? -8.032 3.878 18.198 1.00 93.38 86 LEU A N 1
ATOM 703 C CA . LEU A 1 86 ? -7.214 2.785 18.741 1.00 93.38 86 LEU A CA 1
ATOM 704 C C . LEU A 1 86 ? -7.998 1.457 18.792 1.00 93.38 86 LEU A C 1
ATOM 706 O O . LEU A 1 86 ? -8.408 0.995 19.860 1.00 93.38 86 LEU A O 1
ATOM 710 N N . LEU A 1 87 ? -8.275 0.884 17.618 1.00 92.69 87 LEU A N 1
ATOM 711 C CA . LEU A 1 87 ? -9.211 -0.236 17.429 1.00 92.69 87 LEU A CA 1
ATOM 712 C C . LEU A 1 87 ? -8.583 -1.639 17.500 1.00 92.69 87 LEU A C 1
ATOM 714 O O . LEU A 1 87 ? -9.321 -2.630 17.557 1.00 92.69 87 LEU A O 1
ATOM 718 N N . ASN A 1 88 ? -7.253 -1.733 17.509 1.00 91.81 88 ASN A N 1
ATOM 719 C CA . ASN A 1 88 ? -6.502 -2.987 17.528 1.00 91.81 88 ASN A CA 1
ATOM 720 C C . ASN A 1 88 ? -5.606 -3.107 18.761 1.00 91.81 88 ASN A C 1
ATOM 722 O O . ASN A 1 88 ? -5.423 -2.158 19.522 1.00 91.81 88 ASN A O 1
ATOM 726 N N . LYS A 1 89 ? -5.067 -4.312 18.969 1.00 88.81 89 LYS A N 1
ATOM 727 C CA . LYS A 1 89 ? -4.024 -4.579 19.958 1.00 88.81 89 LYS A CA 1
ATOM 728 C C . LYS A 1 89 ? -2.758 -5.010 19.240 1.00 88.81 89 LYS A C 1
ATOM 730 O O . LYS A 1 89 ? -2.807 -5.969 18.475 1.00 88.81 89 LYS A O 1
ATOM 735 N N . TRP A 1 90 ? -1.645 -4.343 19.516 1.00 84.81 90 TRP A N 1
ATOM 736 C CA . TRP A 1 90 ? -0.354 -4.677 18.921 1.00 84.81 90 TRP A CA 1
ATOM 737 C C . TRP A 1 90 ? 0.719 -4.824 19.992 1.00 84.81 90 TRP A C 1
ATOM 739 O O . TRP A 1 90 ? 0.664 -4.163 21.033 1.00 84.81 90 TRP A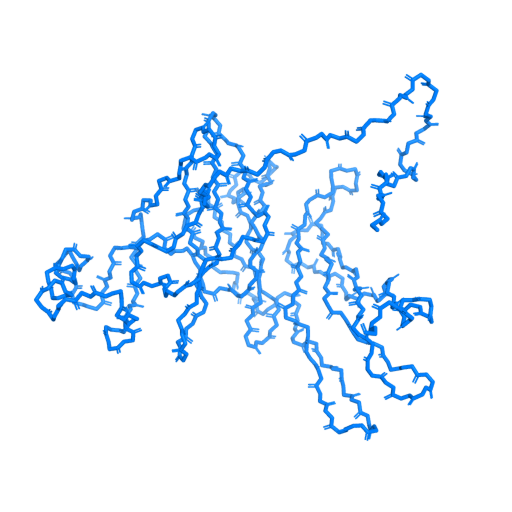 O 1
ATOM 749 N N . ARG A 1 91 ? 1.693 -5.700 19.743 1.00 79.25 91 ARG A N 1
ATOM 750 C CA . ARG A 1 91 ? 2.870 -5.822 20.600 1.00 79.25 91 ARG A CA 1
ATOM 751 C C . ARG A 1 91 ? 3.872 -4.749 20.198 1.00 79.25 91 ARG A C 1
ATOM 753 O O . ARG A 1 91 ? 4.341 -4.760 19.068 1.00 79.25 91 ARG A O 1
ATOM 760 N N . ILE A 1 92 ? 4.199 -3.853 21.120 1.00 71.38 92 ILE A N 1
ATOM 761 C CA . ILE A 1 92 ? 5.173 -2.778 20.903 1.00 71.38 92 ILE A CA 1
ATOM 762 C C . ILE A 1 92 ? 6.293 -2.933 21.930 1.00 71.38 92 ILE A C 1
ATOM 764 O O . ILE A 1 92 ? 6.022 -3.158 23.112 1.00 71.38 92 ILE A O 1
ATOM 768 N N . ASP A 1 93 ? 7.543 -2.834 21.476 1.00 70.12 93 ASP A N 1
ATOM 769 C CA . ASP A 1 93 ? 8.697 -2.719 22.367 1.00 70.12 93 ASP A CA 1
ATOM 770 C C . ASP A 1 93 ? 8.840 -1.266 22.831 1.00 70.12 93 ASP A C 1
ATOM 772 O O . ASP A 1 93 ? 9.162 -0.356 22.071 1.00 70.12 93 ASP A O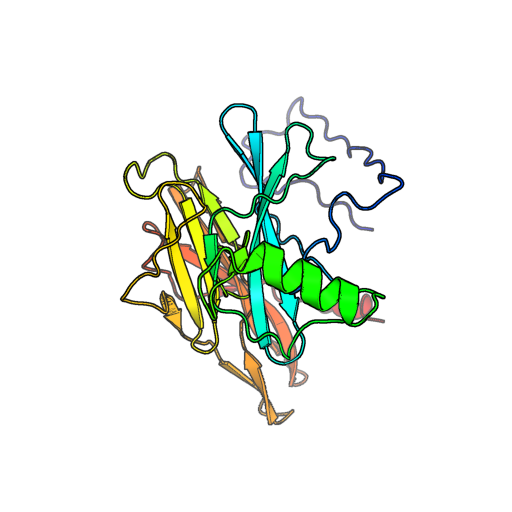 1
ATOM 776 N N . GLU A 1 94 ? 8.593 -1.052 24.115 1.00 64.25 94 GLU A N 1
ATOM 777 C CA . GLU A 1 94 ? 8.513 0.267 24.738 1.00 64.25 94 GLU A CA 1
ATOM 778 C C . GLU A 1 94 ? 9.848 1.007 24.790 1.00 64.25 94 GLU A C 1
ATOM 780 O O . GLU A 1 94 ? 9.894 2.216 24.990 1.00 64.25 94 GLU A O 1
ATOM 785 N N . LYS A 1 95 ? 10.960 0.300 24.595 1.00 61.91 95 LYS A N 1
ATOM 786 C CA . LYS A 1 95 ? 12.280 0.933 24.531 1.00 61.91 95 LYS A CA 1
ATOM 787 C C . LYS A 1 95 ? 12.512 1.681 23.219 1.00 61.91 95 LYS A C 1
ATOM 789 O O . LYS A 1 95 ? 13.502 2.394 23.106 1.00 61.91 95 LYS A O 1
ATOM 794 N N . ARG A 1 96 ? 11.626 1.503 22.235 1.00 59.91 96 ARG A N 1
ATOM 795 C CA . ARG A 1 96 ? 11.781 2.003 20.862 1.00 59.91 96 ARG A CA 1
ATOM 796 C C . ARG A 1 96 ? 10.958 3.259 20.583 1.00 59.91 96 ARG A C 1
ATOM 798 O O . ARG A 1 96 ? 10.825 3.659 19.431 1.00 59.91 96 ARG A O 1
ATOM 805 N N . PHE A 1 97 ? 10.403 3.894 21.619 1.00 62.12 97 PHE A N 1
ATOM 806 C CA . PHE A 1 97 ? 9.685 5.150 21.440 1.00 62.12 97 PHE A CA 1
ATOM 807 C C . PHE A 1 97 ? 10.612 6.235 20.919 1.00 62.12 97 PHE A C 1
ATOM 809 O O . PHE A 1 97 ? 11.635 6.549 21.529 1.00 62.12 97 PHE A O 1
ATOM 816 N N . TYR A 1 98 ? 10.185 6.874 19.834 1.00 56.25 98 TYR A N 1
ATOM 817 C CA . TYR A 1 98 ? 10.695 8.193 19.523 1.00 56.25 98 TYR A CA 1
ATOM 818 C C . TYR A 1 98 ? 10.225 9.134 20.639 1.00 56.25 98 TYR A C 1
ATOM 820 O O . TYR A 1 98 ? 9.023 9.165 20.927 1.00 56.25 98 TYR A O 1
ATOM 828 N N . PRO A 1 99 ? 11.120 9.891 21.293 1.00 52.50 99 PRO A N 1
ATOM 829 C CA . PRO A 1 99 ? 10.687 10.956 22.170 1.00 52.50 99 PRO A CA 1
ATOM 830 C C . PRO A 1 99 ? 10.022 12.009 21.281 1.00 52.50 99 PRO A C 1
ATOM 832 O O . PRO A 1 99 ? 10.681 12.869 20.702 1.00 52.50 99 PRO A O 1
ATOM 835 N N . THR A 1 100 ? 8.695 11.968 21.161 1.00 50.78 100 THR A N 1
ATOM 836 C CA . THR A 1 100 ? 7.973 13.236 21.075 1.00 50.78 100 THR A CA 1
ATOM 837 C C . THR A 1 100 ? 8.430 14.030 22.293 1.00 50.78 100 THR A C 1
ATOM 839 O O . THR A 1 100 ? 8.501 13.447 23.368 1.00 50.78 100 THR A O 1
ATOM 842 N N . LEU A 1 101 ? 8.857 15.275 22.088 1.00 48.75 101 LEU A N 1
ATOM 843 C CA . LEU A 1 101 ? 9.504 16.189 23.042 1.00 48.75 101 LEU A CA 1
ATOM 844 C C . LEU A 1 101 ? 8.777 16.280 24.407 1.00 48.75 101 LEU A C 1
ATOM 846 O O . LEU A 1 101 ? 8.114 17.271 24.687 1.00 48.75 101 LEU A O 1
ATOM 850 N N . GLU A 1 102 ? 8.877 15.246 25.238 1.00 56.59 102 GLU A N 1
ATOM 851 C CA . GLU A 1 102 ? 8.052 15.032 26.432 1.00 56.59 102 GLU A CA 1
ATOM 852 C C . GLU A 1 102 ? 8.900 14.434 27.561 1.00 56.59 102 GLU A C 1
ATOM 854 O O . GLU A 1 102 ? 9.854 13.666 27.336 1.00 56.59 102 GLU A O 1
ATOM 859 N N . SER A 1 103 ? 8.550 14.796 28.795 1.00 64.50 103 SER A N 1
ATOM 860 C CA . SER A 1 103 ? 9.244 14.317 29.991 1.00 64.50 103 SER A CA 1
ATOM 861 C C . SER A 1 103 ? 9.095 12.792 30.154 1.00 64.50 103 SER A C 1
ATOM 863 O O . SER A 1 103 ? 8.221 12.155 29.559 1.00 64.50 103 SER A O 1
ATOM 865 N N . GLU A 1 104 ? 9.961 12.164 30.955 1.00 65.88 104 GLU A N 1
ATOM 866 C CA . GLU A 1 104 ? 9.849 1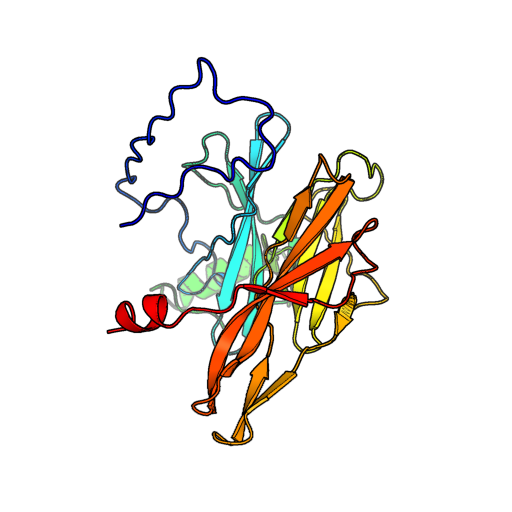0.726 31.276 1.00 65.88 104 GLU A CA 1
ATOM 867 C C . GLU A 1 104 ? 8.501 10.381 31.944 1.00 65.88 104 GLU A C 1
ATOM 869 O O . GLU A 1 104 ? 7.940 9.307 31.721 1.00 65.88 104 GLU A O 1
ATOM 874 N N . GLU A 1 105 ? 7.937 11.313 32.715 1.00 65.94 105 GLU A N 1
ATOM 875 C CA . GLU A 1 105 ? 6.656 11.154 33.412 1.00 65.94 105 GLU A CA 1
ATOM 876 C C . GLU A 1 105 ? 5.467 11.155 32.441 1.00 65.94 105 GLU A C 1
ATOM 878 O O . GLU A 1 105 ? 4.568 10.318 32.561 1.00 65.94 105 GLU A O 1
ATOM 883 N N . GLU A 1 106 ? 5.483 12.028 31.430 1.00 64.81 106 GLU A N 1
ATOM 884 C CA . GLU A 1 106 ? 4.470 12.062 30.367 1.00 64.81 106 GLU A CA 1
ATOM 885 C C . GLU A 1 106 ? 4.505 10.784 29.520 1.00 64.81 106 GLU A C 1
ATOM 887 O O . GLU A 1 106 ? 3.457 10.194 29.225 1.00 64.81 106 GLU A O 1
ATOM 892 N N . ARG A 1 107 ? 5.711 10.290 29.206 1.00 65.31 107 ARG A N 1
ATOM 893 C CA . ARG A 1 107 ? 5.900 9.002 28.524 1.00 65.31 107 ARG A CA 1
ATOM 894 C C . ARG A 1 107 ? 5.342 7.837 29.336 1.00 65.31 107 ARG A C 1
ATOM 896 O O . ARG A 1 107 ? 4.606 7.013 28.786 1.00 65.31 107 ARG A O 1
ATOM 903 N N . ALA A 1 108 ? 5.623 7.782 30.637 1.00 64.06 108 ALA A N 1
ATOM 904 C CA . ALA A 1 108 ? 5.094 6.744 31.519 1.00 64.06 108 ALA A CA 1
ATOM 905 C C . ALA A 1 108 ? 3.556 6.792 31.623 1.00 64.06 108 ALA A C 1
ATOM 907 O O . ALA A 1 108 ? 2.898 5.752 31.521 1.00 64.06 108 ALA A O 1
ATOM 908 N N . ALA A 1 109 ? 2.967 7.984 31.759 1.00 63.00 109 ALA A N 1
ATOM 909 C CA . ALA A 1 109 ? 1.516 8.163 31.840 1.00 63.00 109 ALA A CA 1
ATOM 910 C C . ALA A 1 109 ? 0.801 7.725 30.550 1.00 63.00 109 ALA A C 1
ATOM 912 O O . ALA A 1 109 ? -0.192 6.992 30.601 1.00 63.00 109 ALA A O 1
ATOM 913 N N . LYS A 1 110 ? 1.338 8.101 29.382 1.00 65.75 110 LYS A N 1
ATOM 914 C CA . LYS A 1 110 ? 0.818 7.647 28.084 1.00 65.75 110 LYS A CA 1
ATOM 915 C C . LYS A 1 110 ? 0.955 6.137 27.919 1.00 65.75 110 LYS A C 1
ATO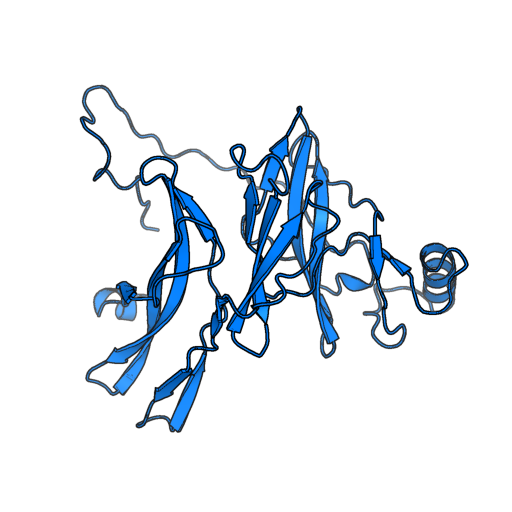M 917 O O . LYS A 1 110 ? -0.007 5.487 27.514 1.00 65.75 110 LYS A O 1
ATOM 922 N N . ALA A 1 111 ? 2.098 5.556 28.289 1.00 63.06 111 ALA A N 1
ATOM 923 C CA . ALA A 1 111 ? 2.292 4.110 28.228 1.00 63.06 111 ALA A CA 1
ATOM 924 C C . ALA A 1 111 ? 1.248 3.342 29.052 1.00 63.06 111 ALA A C 1
ATOM 926 O O . ALA A 1 111 ? 0.679 2.355 28.583 1.00 63.06 111 ALA A O 1
ATOM 927 N N . ILE A 1 112 ? 0.923 3.831 30.250 1.00 60.81 112 ILE A N 1
ATOM 928 C CA . ILE A 1 112 ? -0.147 3.268 31.082 1.00 60.81 112 ILE A CA 1
ATOM 929 C C . IL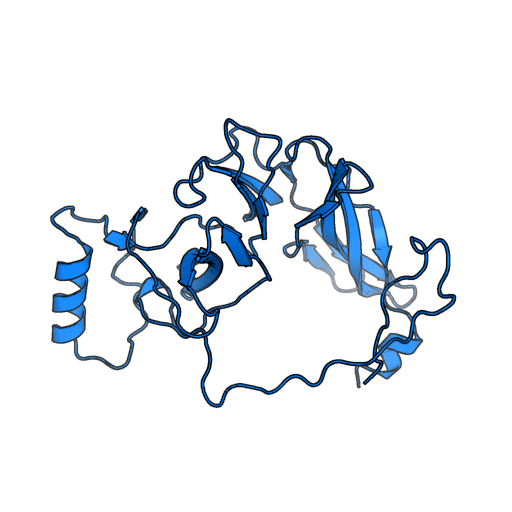E A 1 112 ? -1.509 3.369 30.376 1.00 60.81 112 ILE A C 1
ATOM 931 O O . ILE A 1 112 ? -2.244 2.377 30.338 1.00 60.81 112 ILE A O 1
ATOM 935 N N . ALA A 1 113 ? -1.828 4.518 29.770 1.00 61.62 113 ALA A N 1
ATOM 936 C CA . ALA A 1 113 ? -3.091 4.728 29.061 1.00 61.62 113 ALA A CA 1
ATOM 937 C C . ALA A 1 113 ? -3.278 3.762 27.873 1.00 61.62 113 ALA A C 1
ATOM 939 O O . ALA A 1 113 ? -4.372 3.230 27.671 1.00 61.62 113 ALA A O 1
ATOM 940 N N . PHE A 1 114 ? -2.212 3.468 27.121 1.00 64.69 114 PHE A N 1
ATOM 941 C CA . PHE A 1 114 ? -2.282 2.566 25.966 1.00 64.69 114 PHE A CA 1
ATOM 942 C C . PHE A 1 114 ? -2.310 1.074 26.336 1.00 64.69 114 PHE A C 1
ATOM 944 O O . PHE A 1 114 ? -2.935 0.285 25.623 1.00 64.69 114 PHE A O 1
ATOM 951 N N . ARG A 1 115 ? -1.684 0.667 27.451 1.00 63.75 115 ARG A N 1
ATOM 952 C CA . ARG A 1 115 ? -1.606 -0.744 27.885 1.00 63.75 115 ARG A CA 1
ATOM 953 C C . ARG A 1 115 ? -2.957 -1.354 28.273 1.00 63.75 115 ARG A C 1
ATOM 955 O O . ARG A 1 115 ? -3.103 -2.571 28.201 1.00 63.75 115 ARG A O 1
ATOM 962 N N . ASN A 1 116 ? -3.929 -0.549 28.723 1.00 61.28 116 ASN A N 1
ATOM 963 C CA . ASN A 1 116 ? -5.280 -0.976 29.143 1.00 61.28 116 ASN A CA 1
ATOM 964 C C . ASN A 1 116 ? -5.314 -2.363 29.845 1.00 61.28 116 ASN A C 1
ATOM 966 O O . ASN A 1 116 ? -6.120 -3.229 29.496 1.00 61.28 116 ASN A O 1
ATOM 970 N N . GLY A 1 117 ? -4.394 -2.589 30.794 1.00 54.94 117 GLY A N 1
ATOM 971 C CA . GLY A 1 117 ? -4.322 -3.794 31.631 1.00 54.94 117 GLY A CA 1
ATOM 972 C C . GLY A 1 117 ? -3.665 -5.048 31.029 1.00 54.94 117 GLY A C 1
ATOM 973 O O . GLY A 1 117 ? -3.702 -6.088 31.676 1.00 54.94 117 GLY A O 1
ATOM 974 N N . SER A 1 118 ? -3.071 -5.008 29.830 1.00 57.50 118 SER A N 1
ATOM 975 C CA . SER A 1 118 ? -2.360 -6.156 29.232 1.00 57.50 118 SER A CA 1
ATOM 976 C C . SER A 1 118 ? -0.859 -5.867 29.094 1.00 57.50 118 SER A C 1
ATOM 978 O O . SER A 1 118 ? -0.470 -5.121 28.195 1.00 57.50 118 SER A O 1
ATOM 980 N N . PRO A 1 119 ? 0.012 -6.437 29.949 1.00 63.22 119 PRO A N 1
ATOM 981 C CA . PRO A 1 119 ? 1.458 -6.281 29.805 1.00 63.22 119 PRO A CA 1
ATOM 982 C C . PRO A 1 119 ? 1.922 -6.686 28.396 1.00 63.22 119 PRO A C 1
ATOM 984 O O . PRO A 1 119 ? 1.634 -7.789 27.936 1.00 63.22 119 PRO A O 1
ATOM 987 N N . GLY A 1 120 ? 2.610 -5.780 27.697 1.00 66.00 120 GLY A N 1
ATOM 988 C CA . GLY A 1 120 ? 3.182 -6.026 26.367 1.00 66.00 120 GLY A CA 1
ATOM 989 C C . GLY A 1 120 ? 2.244 -5.848 25.164 1.00 66.00 120 GLY A C 1
ATOM 990 O O . GLY A 1 120 ? 2.725 -5.956 24.039 1.00 66.00 120 GLY A O 1
ATOM 991 N N . TYR A 1 121 ? 0.954 -5.542 25.358 1.00 75.75 121 TYR A N 1
ATOM 992 C CA . TYR A 1 121 ? 0.018 -5.247 24.261 1.00 75.75 121 TYR A CA 1
ATOM 993 C C . TYR A 1 121 ? -0.645 -3.888 24.445 1.00 75.75 121 TYR A C 1
ATOM 995 O O . TYR A 1 121 ? -1.248 -3.603 25.476 1.00 75.75 121 TYR A O 1
ATOM 1003 N N . TRP A 1 122 ? -0.557 -3.064 23.411 1.00 80.19 122 TRP A N 1
ATOM 1004 C CA . TRP A 1 122 ? -1.039 -1.691 23.411 1.00 80.19 122 TRP A CA 1
ATOM 1005 C C . TRP A 1 122 ? -2.291 -1.592 22.555 1.00 80.19 122 TRP A C 1
ATOM 1007 O O . TRP A 1 122 ? -2.384 -2.265 21.528 1.00 80.19 122 TRP A O 1
ATOM 1017 N N . LYS A 1 123 ? -3.251 -0.753 22.951 1.00 87.75 123 LYS A N 1
ATOM 1018 C CA . LYS A 1 123 ? -4.315 -0.329 22.039 1.00 87.75 123 LYS A CA 1
ATOM 1019 C C . LYS A 1 123 ? -3.712 0.596 20.985 1.00 87.75 123 LYS A C 1
ATOM 1021 O O . LYS A 1 123 ? -3.148 1.630 21.333 1.00 87.75 123 LYS A O 1
ATOM 1026 N N . THR A 1 124 ? -3.841 0.227 19.719 1.00 90.50 124 THR A N 1
ATOM 1027 C CA . THR A 1 124 ? -3.250 0.944 18.586 1.00 90.50 124 THR A CA 1
ATOM 1028 C C . THR A 1 124 ? -4.244 1.068 17.441 1.00 90.50 124 THR A C 1
ATOM 1030 O O . THR A 1 124 ? -5.279 0.397 17.412 1.00 90.50 124 THR A O 1
ATOM 1033 N N . ASN A 1 125 ? -3.925 1.919 16.472 1.00 94.81 125 ASN A N 1
ATOM 1034 C CA . ASN A 1 125 ? -4.593 1.952 15.175 1.00 94.81 125 ASN A CA 1
ATOM 1035 C C . ASN A 1 125 ? -3.812 1.171 14.095 1.00 94.81 125 ASN A C 1
ATOM 1037 O O . ASN A 1 125 ? -4.108 1.317 12.912 1.00 94.81 125 ASN A O 1
ATOM 1041 N N . ILE A 1 126 ? -2.831 0.349 14.489 1.00 94.38 126 ILE A N 1
ATOM 1042 C CA . ILE A 1 126 ? -2.022 -0.481 13.584 1.00 94.38 126 ILE A CA 1
ATOM 1043 C C . ILE A 1 126 ? -2.879 -1.637 13.057 1.00 94.38 126 ILE A C 1
ATOM 1045 O O . ILE A 1 126 ? -3.586 -2.289 13.826 1.00 94.38 126 ILE A O 1
ATOM 1049 N N . VAL A 1 127 ? -2.804 -1.909 11.756 1.00 96.44 127 VAL A N 1
ATOM 1050 C CA . VAL A 1 127 ? -3.561 -2.969 11.070 1.00 96.44 127 VAL A CA 1
ATOM 1051 C C . VAL A 1 127 ? -2.679 -4.015 10.377 1.00 96.44 127 VAL A C 1
ATOM 1053 O O . VAL A 1 127 ? -3.175 -5.087 10.041 1.00 96.44 127 VAL A O 1
ATOM 1056 N N . SER A 1 128 ? -1.402 -3.708 10.131 1.00 95.06 128 SER A N 1
ATOM 1057 C CA . SER A 1 128 ? -0.407 -4.588 9.493 1.00 95.06 128 SER A CA 1
ATOM 1058 C C . SER A 1 128 ? 1.003 -4.002 9.675 1.00 95.06 128 SER A C 1
ATOM 1060 O O . SER A 1 128 ? 1.131 -2.833 10.040 1.00 95.06 128 SER A O 1
ATOM 1062 N N . THR A 1 129 ? 2.044 -4.784 9.384 1.00 93.38 129 THR A N 1
ATOM 1063 C CA . THR A 1 129 ? 3.452 -4.342 9.326 1.00 93.38 129 THR A CA 1
ATOM 1064 C C . THR A 1 129 ? 4.045 -4.336 7.918 1.00 93.38 129 THR A C 1
ATOM 1066 O O . THR A 1 129 ? 5.254 -4.254 7.725 1.00 93.38 129 THR A O 1
ATOM 1069 N N . TYR A 1 130 ? 3.209 -4.429 6.883 1.00 94.38 130 TYR A N 1
ATOM 1070 C CA . TYR A 1 130 ? 3.724 -4.414 5.517 1.00 94.38 130 TYR A CA 1
ATOM 1071 C C . TYR A 1 130 ? 4.296 -3.045 5.131 1.00 94.38 130 TYR A C 1
ATOM 1073 O O . TYR A 1 130 ? 3.766 -1.984 5.479 1.00 94.38 130 TYR A O 1
ATOM 1081 N N . HIS A 1 131 ? 5.366 -3.082 4.340 1.00 92.75 131 HIS A N 1
ATOM 1082 C CA . HIS A 1 131 ? 5.975 -1.904 3.753 1.00 92.75 131 HIS A CA 1
ATOM 1083 C C . HIS A 1 131 ? 5.197 -1.443 2.503 1.00 92.75 131 HIS A C 1
ATOM 1085 O O . HIS A 1 131 ? 4.786 -2.278 1.698 1.00 92.75 131 HIS A O 1
ATOM 1091 N N . ILE A 1 132 ? 4.989 -0.127 2.345 1.00 91.25 132 ILE A N 1
ATOM 1092 C CA . ILE A 1 132 ? 4.286 0.525 1.223 1.00 91.25 132 ILE A CA 1
ATOM 1093 C C . ILE A 1 132 ? 2.950 -0.172 0.891 1.00 91.25 132 ILE A C 1
ATOM 1095 O O . ILE A 1 132 ? 2.798 -0.796 -0.161 1.00 91.25 132 ILE A O 1
ATOM 1099 N N . PRO A 1 133 ? 1.969 -0.117 1.809 1.00 93.75 133 PRO A N 1
ATOM 1100 C CA . PRO A 1 133 ? 0.717 -0.838 1.646 1.00 93.75 133 PRO A CA 1
ATOM 1101 C C . PRO A 1 133 ? -0.198 -0.186 0.603 1.00 93.75 133 PRO A C 1
ATOM 1103 O O . PRO A 1 133 ? -0.340 1.038 0.541 1.00 93.75 133 PRO A O 1
ATOM 1106 N N . SER A 1 134 ? -0.902 -1.030 -0.143 1.00 96.12 134 SER A N 1
ATOM 1107 C CA . SER A 1 134 ? -2.115 -0.678 -0.881 1.00 96.12 134 SER A CA 1
ATOM 1108 C C . SER A 1 134 ? -3.297 -1.423 -0.277 1.00 96.12 134 SER A C 1
ATOM 1110 O O . SER A 1 134 ? -3.278 -2.651 -0.200 1.00 96.12 134 SER A O 1
ATOM 1112 N N . VAL A 1 135 ? -4.322 -0.693 0.155 1.00 97.31 135 VAL A N 1
ATOM 1113 C CA . VAL A 1 135 ? -5.599 -1.264 0.586 1.00 97.31 135 VAL A CA 1
ATOM 1114 C C . VAL A 1 135 ? -6.652 -0.940 -0.454 1.00 97.31 135 VAL A C 1
ATOM 1116 O O . VAL A 1 135 ? -6.923 0.225 -0.742 1.00 97.31 135 VAL A O 1
ATOM 1119 N N . ILE A 1 136 ? -7.265 -1.989 -0.986 1.00 96.19 136 ILE A N 1
ATOM 1120 C CA . ILE A 1 136 ? -8.341 -1.894 -1.962 1.00 96.19 136 ILE A CA 1
ATOM 1121 C C . ILE A 1 136 ? -9.643 -2.442 -1.382 1.00 96.19 136 ILE A C 1
ATOM 1123 O O . ILE A 1 136 ? -9.637 -3.262 -0.459 1.00 96.19 136 ILE A O 1
ATOM 1127 N N . TYR A 1 137 ? -10.759 -2.001 -1.958 1.00 95.25 137 TYR A N 1
ATOM 1128 C CA . TYR A 1 137 ? -12.082 -2.531 -1.662 1.00 95.25 137 TYR A CA 1
ATOM 1129 C C . TYR A 1 137 ? -12.660 -3.229 -2.890 1.00 95.25 137 TYR A C 1
ATOM 1131 O O . TYR A 1 137 ? -12.801 -2.628 -3.954 1.00 95.25 137 TYR A O 1
ATOM 1139 N N . ASP A 1 138 ? -13.013 -4.497 -2.729 1.00 95.25 138 ASP A N 1
ATOM 1140 C CA . ASP A 1 138 ? -13.669 -5.314 -3.732 1.00 95.25 138 ASP A CA 1
ATOM 1141 C C . ASP A 1 138 ? -15.107 -5.616 -3.301 1.00 95.25 138 ASP A C 1
ATOM 1143 O O . ASP A 1 138 ? -15.361 -6.488 -2.473 1.00 95.25 138 ASP A O 1
ATOM 1147 N N . SER A 1 139 ? -16.069 -4.904 -3.888 1.00 92.31 139 SER A N 1
ATOM 1148 C CA . SER A 1 139 ? -17.494 -5.095 -3.598 1.00 92.31 139 SER A CA 1
ATOM 1149 C C . SER A 1 139 ? -18.037 -6.471 -3.992 1.00 92.31 139 SER A C 1
ATOM 1151 O O . SER A 1 139 ? -19.130 -6.822 -3.554 1.00 92.31 139 SER A O 1
ATOM 1153 N N . ASN A 1 140 ? -17.316 -7.231 -4.824 1.00 92.75 140 ASN A N 1
ATOM 1154 C CA . ASN A 1 140 ? -17.737 -8.564 -5.258 1.00 92.75 140 ASN A CA 1
ATOM 1155 C C . ASN A 1 140 ? -17.393 -9.646 -4.224 1.00 92.75 140 ASN A C 1
ATOM 1157 O O . ASN A 1 140 ? -17.986 -10.724 -4.239 1.00 92.75 140 ASN A O 1
ATOM 1161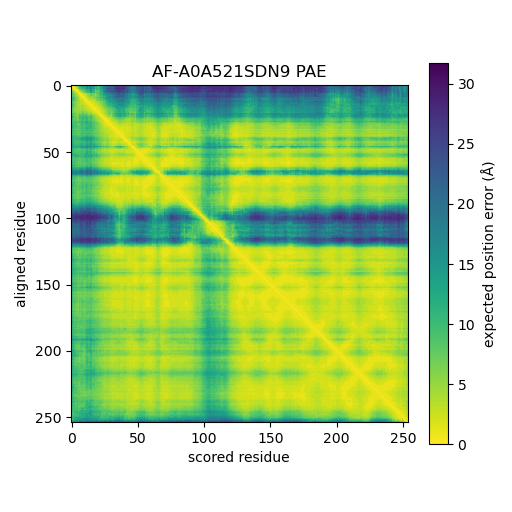 N N . ASP A 1 141 ? -16.465 -9.361 -3.309 1.00 95.12 141 ASP A N 1
ATOM 1162 C CA . ASP A 1 141 ? -16.066 -10.270 -2.243 1.00 95.12 141 ASP A CA 1
ATOM 1163 C C . ASP A 1 141 ? -16.835 -9.938 -0.958 1.00 95.12 141 ASP A C 1
ATOM 1165 O O . ASP A 1 141 ? -16.463 -9.066 -0.174 1.00 95.12 141 ASP A O 1
ATOM 1169 N N . SER A 1 142 ? -17.940 -10.646 -0.725 1.00 94.06 142 SER A N 1
ATOM 1170 C CA . SER A 1 142 ? -18.758 -10.460 0.483 1.00 94.06 142 SER A CA 1
ATOM 1171 C C . SER A 1 142 ? -18.097 -10.992 1.760 1.00 94.06 142 SER A C 1
ATOM 1173 O O . SER A 1 142 ? -18.528 -10.648 2.864 1.00 94.06 142 SER A O 1
ATOM 1175 N N . THR A 1 143 ? -17.059 -11.826 1.636 1.00 95.88 143 THR A N 1
ATOM 1176 C CA . THR A 1 143 ? -16.403 -12.452 2.789 1.00 95.88 143 THR A CA 1
ATOM 1177 C C . THR A 1 143 ? -15.224 -11.621 3.269 1.00 95.88 143 THR A C 1
ATOM 1179 O O . THR A 1 143 ? -15.077 -11.456 4.477 1.00 95.88 143 THR A O 1
ATOM 1182 N N . TYR A 1 144 ? -14.414 -11.082 2.358 1.00 97.06 144 TYR A N 1
ATOM 1183 C CA . TYR A 1 144 ? -13.265 -10.231 2.664 1.00 97.06 144 TYR A CA 1
ATOM 1184 C C . TYR A 1 144 ? -13.122 -9.092 1.642 1.00 97.06 144 TYR A C 1
ATOM 1186 O O . TYR A 1 144 ? -12.199 -9.091 0.822 1.00 97.06 144 TYR A O 1
ATOM 1194 N N . PRO A 1 145 ? -14.013 -8.088 1.693 1.00 96.81 145 PRO A N 1
ATOM 1195 C CA . PRO A 1 145 ? -14.017 -7.010 0.717 1.00 96.81 145 PRO A CA 1
ATOM 1196 C C . PRO A 1 145 ? -12.781 -6.110 0.800 1.00 96.81 145 PRO A C 1
ATOM 1198 O O . PRO A 1 145 ? -12.450 -5.464 -0.185 1.00 96.81 145 PRO A O 1
ATOM 1201 N N . TYR A 1 146 ? -12.084 -6.037 1.939 1.00 98.06 146 TYR A N 1
ATOM 1202 C CA . TYR A 1 146 ? -10.843 -5.270 2.047 1.00 98.06 146 TYR A CA 1
ATOM 1203 C C . TYR A 1 146 ? -9.643 -6.179 1.810 1.00 98.06 146 TYR A C 1
ATOM 1205 O O . TYR A 1 146 ? -9.453 -7.169 2.523 1.00 98.06 146 TYR A O 1
ATOM 1213 N N . LYS A 1 147 ? -8.804 -5.809 0.844 1.00 98.31 147 LYS A N 1
ATOM 1214 C CA . LYS A 1 147 ? -7.597 -6.557 0.486 1.00 98.31 147 LYS A CA 1
ATOM 1215 C C . LYS A 1 147 ? -6.387 -5.639 0.628 1.00 98.31 147 LYS A C 1
ATOM 1217 O O . LYS A 1 147 ? -6.376 -4.539 0.080 1.00 98.31 147 LYS A O 1
ATOM 1222 N N . LEU A 1 148 ? -5.403 -6.069 1.408 1.00 98.19 148 LEU A N 1
ATOM 1223 C CA . LEU A 1 148 ? -4.161 -5.349 1.664 1.00 98.19 148 LEU A CA 1
ATOM 1224 C C . LEU A 1 148 ? -3.039 -6.067 0.927 1.00 98.19 148 LEU A C 1
ATOM 1226 O O . LEU A 1 148 ? -2.859 -7.266 1.111 1.00 98.19 148 LEU A O 1
ATOM 1230 N N . PHE A 1 149 ? -2.290 -5.330 0.119 1.00 98.06 149 PHE A N 1
ATOM 1231 C CA . PHE A 1 149 ? -1.076 -5.781 -0.552 1.00 98.06 149 PHE A CA 1
ATOM 1232 C C . PHE A 1 149 ? 0.096 -4.934 -0.065 1.00 98.06 149 PHE A C 1
ATOM 1234 O O . PHE A 1 149 ? -0.037 -3.717 0.055 1.00 98.06 149 PHE A O 1
ATOM 1241 N N . GLY A 1 150 ? 1.239 -5.545 0.220 1.00 96.25 150 GLY A N 1
ATOM 1242 C CA . GLY A 1 150 ? 2.428 -4.801 0.629 1.00 96.25 150 GLY A CA 1
ATOM 1243 C C . GLY A 1 150 ? 3.675 -5.669 0.673 1.00 96.25 150 GLY A C 1
ATOM 1244 O O . GLY A 1 150 ? 3.619 -6.872 0.434 1.00 96.25 150 GLY A O 1
ATOM 1245 N N . PHE A 1 151 ? 4.816 -5.044 0.928 1.00 95.81 151 PHE A N 1
ATOM 1246 C CA . PHE A 1 151 ? 6.120 -5.693 0.879 1.00 95.81 151 PHE A CA 1
ATOM 1247 C C . PHE A 1 151 ? 6.595 -6.158 2.263 1.00 95.81 151 PHE A C 1
ATOM 1249 O O . PHE A 1 151 ? 6.386 -5.478 3.267 1.00 95.81 151 PHE A O 1
ATOM 1256 N N . ALA A 1 152 ? 7.268 -7.304 2.300 1.00 94.00 152 ALA A N 1
ATOM 1257 C CA . ALA A 1 152 ? 7.979 -7.857 3.447 1.00 94.00 152 ALA A CA 1
ATOM 1258 C C . ALA A 1 152 ? 9.333 -8.437 2.994 1.00 94.00 152 ALA A C 1
ATOM 1260 O O . ALA A 1 152 ? 9.654 -8.469 1.806 1.00 94.00 152 ALA A O 1
ATOM 1261 N N . ASN A 1 153 ? 10.141 -8.929 3.936 1.00 92.06 153 ASN A N 1
ATOM 1262 C CA . ASN A 1 153 ? 11.520 -9.372 3.672 1.00 92.06 153 ASN A CA 1
ATOM 1263 C C . ASN A 1 153 ? 11.661 -10.490 2.620 1.00 92.06 153 ASN A C 1
ATOM 1265 O O . ASN A 1 153 ? 12.743 -10.668 2.059 1.00 92.06 153 ASN A O 1
ATOM 1269 N N . ASP A 1 154 ? 10.601 -11.253 2.358 1.00 95.50 154 ASP A N 1
ATOM 1270 C CA . ASP A 1 154 ? 10.567 -12.368 1.410 1.00 95.50 154 ASP A CA 1
ATOM 1271 C C . ASP A 1 154 ? 9.789 -12.075 0.117 1.00 95.50 154 ASP A C 1
ATOM 1273 O O . ASP A 1 154 ? 9.714 -12.945 -0.753 1.00 95.50 154 ASP A O 1
ATOM 1277 N N . GLY A 1 155 ? 9.280 -10.852 -0.061 1.00 96.50 155 GLY A N 1
ATOM 1278 C CA . GLY A 1 155 ? 8.559 -10.424 -1.259 1.00 96.50 155 GLY A CA 1
ATOM 1279 C C . GLY A 1 155 ? 7.268 -9.675 -0.945 1.00 96.50 155 GLY A C 1
ATOM 1280 O O . GLY A 1 155 ? 7.084 -9.140 0.147 1.00 96.50 155 GLY A O 1
ATOM 1281 N N . TYR A 1 156 ? 6.360 -9.627 -1.916 1.00 97.81 156 TYR A N 1
ATOM 1282 C CA . TYR A 1 156 ? 5.039 -9.045 -1.716 1.00 97.81 156 TYR A CA 1
ATOM 1283 C C . TYR A 1 156 ? 4.066 -10.064 -1.144 1.00 97.81 156 TYR A C 1
ATOM 1285 O O . TYR A 1 156 ? 3.987 -11.213 -1.586 1.00 97.81 156 TYR A O 1
ATOM 1293 N N . ARG A 1 157 ? 3.296 -9.607 -0.168 1.00 98.25 157 ARG A N 1
ATOM 1294 C CA . ARG A 1 157 ? 2.347 -10.389 0.606 1.00 98.25 157 ARG A CA 1
ATOM 1295 C C . ARG A 1 157 ? 0.967 -9.753 0.554 1.00 98.25 157 ARG A C 1
ATOM 1297 O O . ARG A 1 157 ? 0.831 -8.552 0.305 1.00 98.25 157 ARG A O 1
ATOM 1304 N N . VAL A 1 158 ? -0.052 -10.558 0.839 1.00 98.56 158 VAL A N 1
ATOM 1305 C CA . VAL A 1 158 ? -1.436 -10.096 0.953 1.00 98.56 158 VAL A CA 1
ATOM 1306 C C . VAL A 1 158 ? -2.083 -10.486 2.271 1.00 98.56 158 VAL A C 1
ATOM 1308 O O . VAL A 1 158 ? -1.766 -11.510 2.883 1.00 98.56 158 VAL A O 1
ATOM 1311 N N . ALA A 1 159 ? -3.034 -9.663 2.688 1.00 98.56 159 ALA A N 1
ATOM 1312 C CA . ALA A 1 159 ? -3.892 -9.916 3.826 1.00 98.56 159 ALA A CA 1
ATOM 1313 C C . ALA A 1 159 ? -5.327 -9.465 3.527 1.00 98.56 159 ALA A C 1
ATOM 1315 O O . ALA A 1 159 ? -5.566 -8.568 2.718 1.00 98.56 159 ALA A O 1
ATOM 1316 N N . PHE A 1 160 ? -6.293 -10.080 4.200 1.00 98.62 160 PHE A N 1
ATOM 1317 C CA . PHE A 1 160 ? -7.715 -9.940 3.897 1.00 98.62 160 PHE A CA 1
ATOM 1318 C C . PHE A 1 160 ? -8.507 -9.522 5.133 1.00 98.62 160 PHE A C 1
ATOM 1320 O O . PHE A 1 160 ? -8.232 -9.988 6.239 1.00 98.62 160 PHE A O 1
ATOM 1327 N N . SER A 1 161 ? -9.496 -8.645 4.963 1.00 98.38 161 SER A N 1
ATOM 1328 C CA . SER A 1 161 ? -10.302 -8.130 6.068 1.00 98.38 161 SER A CA 1
ATOM 1329 C C . SER A 1 161 ? -11.768 -7.913 5.691 1.00 98.38 161 SER A C 1
ATOM 1331 O O . SER A 1 161 ? -12.109 -7.528 4.573 1.00 98.38 161 SER A O 1
ATOM 1333 N N . LYS A 1 162 ? -12.646 -8.140 6.674 1.00 97.50 162 LYS A N 1
ATOM 1334 C CA . LYS A 1 162 ? -14.078 -7.815 6.605 1.00 97.50 162 LYS A CA 1
ATOM 1335 C C . LYS A 1 162 ? -14.357 -6.336 6.833 1.00 97.50 162 LYS A C 1
ATOM 1337 O O . LYS A 1 162 ? -15.249 -5.772 6.209 1.00 97.50 162 LYS A O 1
ATOM 1342 N N . ASP A 1 163 ? -13.615 -5.728 7.752 1.00 96.38 163 ASP A N 1
ATOM 1343 C CA . ASP A 1 163 ? -13.863 -4.380 8.264 1.00 96.38 163 ASP A CA 1
ATOM 1344 C C . ASP A 1 163 ? -12.798 -3.364 7.825 1.00 96.38 163 ASP A C 1
ATOM 1346 O O . ASP A 1 163 ? -12.987 -2.160 8.013 1.00 96.38 163 ASP A O 1
ATOM 1350 N N . GLY A 1 164 ? -11.706 -3.840 7.220 1.00 96.62 164 GLY A N 1
ATOM 1351 C CA . GLY A 1 164 ? -10.558 -3.026 6.837 1.00 96.62 164 GLY A CA 1
ATOM 1352 C C . GLY A 1 164 ? -9.698 -2.616 8.034 1.00 96.62 164 GLY A C 1
ATOM 1353 O O . GLY A 1 164 ? -8.881 -1.712 7.915 1.00 96.62 164 GLY A O 1
ATOM 1354 N N . ILE A 1 165 ? -9.886 -3.242 9.195 1.00 96.62 165 ILE A N 1
ATOM 1355 C CA . ILE A 1 165 ? -9.159 -2.943 10.437 1.00 96.62 165 ILE A CA 1
ATOM 1356 C C . ILE A 1 165 ? -8.427 -4.196 10.920 1.00 96.62 165 ILE A C 1
ATOM 1358 O O . ILE A 1 165 ? -7.278 -4.121 11.349 1.00 96.62 165 ILE A O 1
ATOM 1362 N N . ARG A 1 166 ? -9.068 -5.363 10.836 1.00 96.94 166 ARG A N 1
ATOM 1363 C CA . ARG A 1 166 ? -8.504 -6.651 11.255 1.00 96.94 166 ARG A CA 1
ATOM 1364 C C . ARG A 1 166 ? -8.165 -7.468 10.025 1.00 96.94 166 ARG A C 1
ATOM 1366 O O . ARG A 1 166 ? -9.047 -8.104 9.445 1.00 96.94 166 ARG A O 1
ATOM 1373 N N . PHE A 1 167 ? -6.909 -7.408 9.603 1.00 97.69 167 PHE A N 1
ATOM 1374 C CA . PHE A 1 167 ? -6.415 -8.176 8.467 1.00 97.69 167 PHE A CA 1
ATOM 1375 C C . PHE A 1 167 ? -5.875 -9.533 8.922 1.00 97.69 167 PHE A C 1
ATOM 1377 O O . PHE A 1 167 ? -5.116 -9.617 9.885 1.00 97.69 167 PHE A O 1
ATOM 1384 N N . LYS A 1 168 ? -6.268 -10.598 8.218 1.00 97.69 168 LYS A N 1
ATOM 1385 C CA . LYS A 1 168 ? -5.660 -11.927 8.327 1.00 97.69 168 LYS A CA 1
ATOM 1386 C C . LYS A 1 168 ? -4.710 -12.115 7.146 1.00 97.69 168 LYS A C 1
ATOM 1388 O O . LYS A 1 168 ? -5.149 -12.012 6.001 1.00 97.69 168 LYS A O 1
ATOM 1393 N N . GLU A 1 169 ? -3.435 -12.385 7.419 1.00 98.06 169 GLU A N 1
ATOM 1394 C CA . GLU A 1 169 ? -2.469 -12.723 6.368 1.00 98.06 169 GLU A CA 1
ATOM 1395 C C . GLU A 1 169 ? -2.883 -13.993 5.620 1.00 98.06 169 GLU A C 1
ATOM 1397 O O . GLU A 1 169 ? -3.433 -14.934 6.203 1.00 98.06 169 GLU A O 1
ATOM 1402 N N . TYR A 1 170 ? -2.605 -14.017 4.320 1.00 98.50 170 TYR A N 1
ATOM 1403 C CA . TYR A 1 170 ? -2.743 -15.222 3.522 1.00 98.50 170 TYR A CA 1
ATOM 1404 C C . TYR A 1 170 ? -1.658 -16.239 3.893 1.00 98.50 170 TYR A C 1
ATOM 1406 O O . TYR A 1 170 ? -0.468 -15.934 3.875 1.00 98.50 170 TYR A O 1
ATOM 1414 N N . GLU A 1 171 ? -2.066 -17.467 4.208 1.00 98.00 171 GLU A N 1
ATOM 1415 C CA . GLU A 1 171 ? -1.155 -18.526 4.669 1.00 98.00 171 GLU A CA 1
ATOM 1416 C C . GLU A 1 171 ? -0.137 -18.943 3.594 1.00 98.00 171 GLU A C 1
ATOM 1418 O O . GLU A 1 171 ? 0.947 -19.406 3.931 1.00 98.00 171 GLU A O 1
ATOM 1423 N N . GLY A 1 172 ? -0.454 -18.735 2.311 1.00 98.19 172 GLY A N 1
ATOM 1424 C CA . GLY A 1 172 ? 0.445 -19.009 1.186 1.00 98.19 172 GLY A CA 1
ATOM 1425 C C . GLY A 1 172 ? 1.321 -17.826 0.763 1.00 98.19 172 GLY A C 1
ATOM 1426 O O . GLY A 1 172 ? 1.839 -17.842 -0.349 1.00 98.19 172 GLY A O 1
ATOM 1427 N N . ASN A 1 173 ? 1.445 -16.783 1.588 1.00 98.44 173 ASN A N 1
ATOM 1428 C CA . ASN A 1 173 ? 2.382 -15.689 1.335 1.00 98.44 173 ASN A CA 1
ATOM 1429 C C . ASN A 1 173 ? 3.842 -16.195 1.231 1.00 98.44 173 ASN A C 1
ATOM 1431 O O . ASN A 1 173 ? 4.199 -17.151 1.924 1.00 98.44 173 ASN A O 1
ATOM 1435 N N . PRO A 1 174 ? 4.709 -15.526 0.443 1.00 98.06 174 PRO A N 1
ATOM 1436 C CA . PRO A 1 174 ? 4.433 -14.346 -0.384 1.00 98.06 174 PRO A CA 1
ATOM 1437 C C . PRO A 1 174 ? 3.715 -14.690 -1.700 1.00 98.06 174 PRO A C 1
ATOM 1439 O O . PRO A 1 174 ? 3.934 -15.748 -2.282 1.00 98.06 174 PRO A O 1
ATOM 1442 N N . VAL A 1 175 ? 2.890 -13.765 -2.201 1.00 98.31 175 VAL A N 1
ATOM 1443 C CA . VAL A 1 175 ? 2.188 -13.913 -3.492 1.00 98.31 175 VAL A CA 1
ATOM 1444 C C . VAL A 1 175 ? 3.057 -13.538 -4.695 1.00 98.31 175 VAL A C 1
ATOM 1446 O O . VAL A 1 175 ? 2.838 -14.031 -5.798 1.00 98.31 175 VAL A O 1
ATOM 1449 N N . LEU A 1 176 ? 4.070 -12.694 -4.478 1.00 97.38 176 LEU A N 1
ATOM 1450 C CA . LEU A 1 176 ? 5.166 -12.454 -5.413 1.00 97.38 176 LEU A CA 1
ATOM 1451 C C . LEU A 1 176 ? 6.480 -12.544 -4.627 1.00 97.38 176 LEU A C 1
ATOM 1453 O O . LEU A 1 176 ? 6.749 -11.658 -3.812 1.00 97.38 176 LEU A O 1
ATOM 1457 N N . PRO A 1 177 ? 7.299 -13.589 -4.837 1.00 96.75 177 PRO A N 1
ATOM 1458 C CA . PRO A 1 177 ? 8.571 -13.742 -4.138 1.00 96.75 177 PRO A CA 1
ATOM 1459 C C . PRO A 1 177 ? 9.529 -12.567 -4.365 1.00 96.75 177 PRO A C 1
ATOM 1461 O O . PRO A 1 177 ? 9.444 -11.857 -5.369 1.00 96.75 177 PRO A O 1
ATOM 1464 N N . LEU A 1 178 ? 10.480 -12.387 -3.445 1.00 96.38 178 LEU A N 1
ATOM 1465 C CA . LEU A 1 178 ? 11.483 -11.326 -3.504 1.00 96.38 178 LEU A CA 1
ATOM 1466 C C . LEU A 1 178 ? 12.243 -11.325 -4.840 1.00 96.38 178 LEU A C 1
ATOM 1468 O O . LEU A 1 178 ? 13.107 -12.168 -5.093 1.00 96.38 178 LEU A O 1
ATOM 1472 N N . MET A 1 179 ? 11.975 -10.313 -5.661 1.00 95.38 179 MET A N 1
ATOM 1473 C CA . MET A 1 179 ? 12.668 -10.107 -6.929 1.00 95.38 179 MET A CA 1
ATOM 1474 C C . MET A 1 179 ? 14.012 -9.416 -6.702 1.00 95.38 179 MET A C 1
ATOM 1476 O O . MET A 1 179 ? 14.087 -8.381 -6.033 1.00 95.38 179 MET A O 1
ATOM 1480 N N . ARG A 1 180 ? 15.076 -9.984 -7.282 1.00 95.62 180 ARG A N 1
ATOM 1481 C CA . ARG A 1 180 ? 16.458 -9.502 -7.166 1.00 95.62 180 ARG A CA 1
ATOM 1482 C C . ARG A 1 180 ? 17.026 -9.163 -8.538 1.00 95.62 180 ARG A C 1
ATOM 1484 O O . ARG A 1 180 ? 16.924 -9.956 -9.466 1.00 95.62 180 ARG A O 1
ATOM 1491 N N . PHE A 1 181 ? 17.693 -8.019 -8.624 1.00 95.94 181 PHE A N 1
ATOM 1492 C CA . PHE A 1 181 ? 18.265 -7.482 -9.857 1.00 95.94 181 PHE A CA 1
ATOM 1493 C C . PHE A 1 181 ? 19.759 -7.195 -9.634 1.00 95.94 181 PHE A C 1
ATOM 1495 O O . PHE A 1 181 ? 20.128 -6.086 -9.222 1.00 95.94 181 PHE A O 1
ATOM 1502 N N . PRO A 1 182 ? 20.635 -8.203 -9.797 1.00 96.94 182 PRO A N 1
ATOM 1503 C CA . PRO A 1 182 ? 22.071 -8.029 -9.628 1.00 96.94 182 PRO A CA 1
ATOM 1504 C C . PRO A 1 182 ? 22.651 -7.216 -10.788 1.00 96.94 182 PRO A C 1
ATOM 1506 O O . PRO A 1 182 ? 22.396 -7.520 -11.948 1.00 96.94 182 PRO A O 1
ATOM 1509 N N . ASN A 1 183 ? 23.479 -6.217 -10.483 1.00 97.19 183 ASN A N 1
ATOM 1510 C CA . ASN A 1 183 ? 24.246 -5.474 -11.477 1.00 97.19 183 ASN A CA 1
ATOM 1511 C C . ASN A 1 183 ? 25.720 -5.937 -11.467 1.00 97.19 183 ASN A C 1
ATOM 1513 O O . ASN A 1 183 ? 26.452 -5.629 -10.519 1.00 97.19 183 ASN A O 1
ATOM 1517 N N . PRO A 1 184 ? 26.201 -6.632 -12.520 1.00 94.31 184 PRO A N 1
ATOM 1518 C CA . PRO A 1 184 ? 27.563 -7.167 -12.563 1.00 94.31 184 PRO A CA 1
ATOM 1519 C C . PRO A 1 184 ? 28.670 -6.108 -12.569 1.00 94.31 184 PRO A C 1
ATOM 1521 O O . PRO A 1 184 ? 29.780 -6.407 -12.125 1.00 94.31 184 PRO A O 1
ATOM 1524 N N . LYS A 1 185 ? 28.388 -4.891 -13.056 1.00 95.06 185 LYS A N 1
ATOM 1525 C CA . LYS A 1 185 ? 29.349 -3.780 -13.131 1.00 95.06 185 LYS A CA 1
ATOM 1526 C C . LYS A 1 185 ? 29.560 -3.131 -11.765 1.00 95.06 185 LYS A C 1
ATOM 1528 O O . LYS A 1 185 ? 30.693 -2.919 -11.353 1.00 95.06 185 LYS A O 1
ATOM 1533 N N . THR A 1 186 ? 28.477 -2.858 -11.040 1.00 94.94 186 THR A N 1
ATOM 1534 C CA . THR A 1 186 ? 28.528 -2.194 -9.721 1.00 94.94 186 THR A CA 1
ATOM 1535 C C . THR A 1 186 ? 28.632 -3.165 -8.545 1.00 94.94 186 THR A C 1
ATOM 1537 O O . THR A 1 186 ? 28.858 -2.724 -7.421 1.00 94.94 186 THR A O 1
ATOM 1540 N N . LYS A 1 187 ? 28.437 -4.471 -8.783 1.00 95.25 187 LYS A N 1
ATOM 1541 C CA . LYS A 1 187 ? 28.372 -5.538 -7.765 1.00 95.25 187 LYS A CA 1
ATOM 1542 C C . LYS A 1 187 ? 27.258 -5.351 -6.724 1.00 95.25 187 LYS A C 1
ATOM 1544 O O . LYS A 1 187 ? 27.255 -6.023 -5.697 1.00 95.25 187 LYS A O 1
ATOM 1549 N N . LYS A 1 188 ? 26.290 -4.468 -6.989 1.00 96.38 188 LYS A N 1
ATOM 1550 C CA . LYS A 1 188 ? 25.110 -4.255 -6.141 1.00 96.38 188 LYS A CA 1
ATOM 1551 C C . LYS A 1 188 ? 23.952 -5.127 -6.610 1.00 96.38 188 LYS A C 1
ATOM 1553 O O . LYS A 1 188 ? 23.781 -5.338 -7.808 1.00 96.38 188 LYS A O 1
ATOM 1558 N N . THR A 1 189 ? 23.137 -5.593 -5.668 1.00 96.25 189 THR A N 1
ATOM 1559 C CA . THR A 1 189 ? 21.863 -6.262 -5.960 1.00 96.25 189 THR A CA 1
ATOM 1560 C C . THR A 1 189 ? 20.723 -5.377 -5.499 1.00 96.25 189 THR A C 1
ATOM 1562 O O . THR A 1 189 ? 20.671 -4.999 -4.331 1.00 96.25 189 THR A O 1
ATOM 1565 N N . TRP A 1 190 ? 19.819 -5.056 -6.418 1.00 94.88 190 TRP A N 1
ATOM 1566 C CA . TRP A 1 190 ? 18.618 -4.279 -6.132 1.00 94.88 190 TRP A CA 1
ATOM 1567 C C . TRP A 1 190 ? 17.420 -5.193 -5.894 1.00 94.88 190 TRP A C 1
ATOM 1569 O O . TRP A 1 190 ? 17.408 -6.332 -6.364 1.00 94.88 190 TRP A O 1
ATOM 1579 N N . VAL A 1 191 ? 16.420 -4.695 -5.168 1.00 94.00 191 VAL A N 1
ATOM 1580 C CA . VAL A 1 191 ? 15.188 -5.426 -4.849 1.00 94.00 191 VAL A CA 1
ATOM 1581 C C . VAL A 1 191 ? 13.951 -4.575 -5.124 1.00 94.00 191 VAL A C 1
ATOM 1583 O O . VAL A 1 191 ? 13.993 -3.344 -5.028 1.00 94.00 191 VAL A O 1
ATOM 1586 N N . SER A 1 192 ? 12.858 -5.243 -5.482 1.00 90.62 192 SER A N 1
ATOM 1587 C CA . SER A 1 192 ? 11.540 -4.627 -5.662 1.00 90.62 192 SER A CA 1
ATOM 1588 C C . SER A 1 192 ? 10.820 -4.555 -4.318 1.00 90.62 192 SER A C 1
ATOM 1590 O O . SER A 1 192 ? 10.440 -5.591 -3.792 1.00 90.62 192 SER A O 1
ATOM 1592 N N . ASP A 1 193 ? 10.643 -3.352 -3.775 1.00 89.56 193 ASP A N 1
ATOM 1593 C CA . ASP A 1 193 ? 10.005 -3.090 -2.469 1.00 89.56 193 ASP A CA 1
ATOM 1594 C C . ASP A 1 193 ? 8.778 -2.154 -2.567 1.00 89.56 193 ASP A C 1
ATOM 1596 O O . ASP A 1 193 ? 8.058 -1.962 -1.592 1.00 89.56 193 ASP A O 1
ATOM 1600 N N . VAL A 1 194 ? 8.511 -1.590 -3.753 1.00 91.62 194 VAL A N 1
ATOM 1601 C CA . VAL A 1 194 ? 7.421 -0.636 -4.020 1.00 91.62 194 VAL A CA 1
ATOM 1602 C C . VAL A 1 194 ? 6.505 -1.239 -5.070 1.00 91.62 194 VAL A C 1
ATOM 1604 O O . VAL A 1 194 ? 6.983 -1.631 -6.132 1.00 91.62 194 VAL A O 1
ATOM 1607 N N . SER A 1 195 ? 5.210 -1.325 -4.784 1.00 93.81 195 SER A N 1
ATOM 1608 C CA . SER A 1 195 ? 4.212 -1.734 -5.771 1.00 93.81 195 SER A CA 1
ATOM 1609 C C . SER A 1 195 ? 2.826 -1.237 -5.360 1.00 93.81 195 SER A C 1
ATOM 1611 O O . SER A 1 195 ? 2.172 -1.897 -4.550 1.00 93.81 195 SER A O 1
ATOM 1613 N N . PRO A 1 196 ? 2.357 -0.088 -5.874 1.00 93.31 196 PRO A N 1
ATOM 1614 C CA . PRO A 1 196 ? 0.964 0.285 -5.708 1.00 93.31 196 PRO A CA 1
ATOM 1615 C C . PRO A 1 196 ? 0.060 -0.717 -6.436 1.00 93.31 196 PRO A C 1
ATOM 1617 O O . PRO A 1 196 ? 0.402 -1.204 -7.519 1.00 93.31 196 PRO A O 1
ATOM 1620 N N . VAL A 1 197 ? -1.087 -1.012 -5.826 1.00 95.06 197 VAL A N 1
ATOM 1621 C CA . VAL A 1 197 ? -2.080 -1.950 -6.354 1.00 95.06 197 VAL A CA 1
ATOM 1622 C C . VAL A 1 197 ? -3.444 -1.289 -6.470 1.00 95.06 197 VAL A C 1
ATOM 1624 O O . VAL A 1 197 ? -3.894 -0.605 -5.553 1.00 95.06 197 VAL A O 1
ATOM 1627 N N . PHE A 1 198 ? -4.121 -1.544 -7.586 1.00 92.81 198 PHE A N 1
ATOM 1628 C CA . PHE A 1 198 ? -5.444 -1.011 -7.897 1.00 92.81 198 PHE A CA 1
ATOM 1629 C C . PHE A 1 198 ? -6.354 -2.116 -8.428 1.00 92.81 198 PHE A C 1
ATOM 1631 O O . PHE A 1 198 ? -5.884 -3.147 -8.910 1.00 92.81 198 PHE A O 1
ATOM 1638 N N . LYS A 1 199 ? -7.666 -1.888 -8.377 1.00 92.88 199 LYS A N 1
ATOM 1639 C CA . LYS A 1 199 ? -8.640 -2.691 -9.116 1.00 92.88 199 LYS A CA 1
ATOM 1640 C C . LYS A 1 199 ? -8.953 -1.979 -10.430 1.00 92.88 199 LYS A C 1
ATOM 1642 O O . LYS A 1 199 ? -9.389 -0.832 -10.417 1.00 92.88 199 LYS A O 1
ATOM 1647 N N . ASP A 1 200 ? -8.717 -2.654 -11.545 1.00 91.50 200 ASP A N 1
ATOM 1648 C CA . ASP A 1 200 ? -9.143 -2.222 -12.871 1.00 91.50 200 ASP A CA 1
ATOM 1649 C C . ASP A 1 200 ? -10.531 -2.811 -13.146 1.00 91.50 200 ASP A C 1
ATOM 1651 O O . ASP A 1 200 ? -10.688 -4.004 -13.423 1.00 91.50 200 ASP A O 1
ATOM 1655 N N . ASP A 1 201 ? -11.561 -1.972 -13.042 1.00 85.94 201 ASP A N 1
ATOM 1656 C CA . ASP A 1 201 ? -12.946 -2.393 -13.243 1.00 85.94 201 ASP A CA 1
ATOM 1657 C C . ASP A 1 201 ? -13.300 -2.674 -14.708 1.00 85.94 201 ASP A C 1
ATOM 1659 O O . ASP A 1 201 ? -14.304 -3.350 -14.947 1.00 85.94 201 ASP A O 1
ATOM 1663 N N . LEU A 1 202 ? -12.518 -2.198 -15.682 1.00 86.38 202 LEU A N 1
ATOM 1664 C CA . LEU A 1 202 ? -12.736 -2.514 -17.096 1.00 86.38 202 LEU A C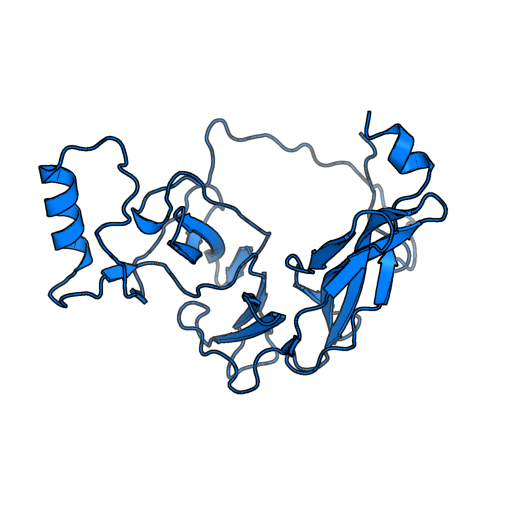A 1
ATOM 1665 C C . LEU A 1 202 ? -12.193 -3.906 -17.409 1.00 86.38 202 LEU A C 1
ATOM 1667 O O . LEU A 1 202 ? -12.903 -4.728 -17.985 1.00 86.38 202 LEU A O 1
ATOM 1671 N N . LYS A 1 203 ? -10.966 -4.195 -16.963 1.00 87.31 203 LYS A N 1
ATOM 1672 C CA . LYS A 1 203 ? -10.346 -5.519 -17.124 1.00 87.31 203 LYS A CA 1
ATOM 1673 C C . LYS A 1 203 ? -10.889 -6.562 -16.148 1.00 87.31 203 LYS A C 1
ATOM 1675 O O . LYS A 1 203 ? -10.694 -7.749 -16.380 1.00 87.31 203 LYS A O 1
ATOM 1680 N N . LYS A 1 204 ? -11.563 -6.132 -15.073 1.00 91.31 204 LYS A N 1
ATOM 1681 C CA . LYS A 1 204 ? -11.977 -6.975 -13.935 1.00 91.31 204 LYS A CA 1
ATOM 1682 C C . LYS A 1 204 ? -10.791 -7.685 -13.274 1.00 91.31 204 LYS A C 1
ATOM 1684 O O . LYS A 1 204 ? -10.926 -8.815 -12.819 1.00 91.31 204 LYS A O 1
ATOM 1689 N N . LYS A 1 205 ? -9.649 -6.996 -13.198 1.00 95.69 205 LYS A N 1
ATOM 1690 C CA . LYS A 1 205 ? -8.401 -7.510 -12.620 1.00 95.69 205 LYS A CA 1
ATOM 1691 C C . LYS A 1 205 ? -7.859 -6.584 -11.548 1.00 95.69 205 LYS A C 1
ATOM 1693 O O . LYS A 1 205 ? -8.140 -5.388 -11.532 1.00 95.69 205 LYS A O 1
ATOM 1698 N N . PHE A 1 206 ? -7.029 -7.132 -10.680 1.00 97.62 206 PHE A N 1
ATOM 1699 C CA . PHE A 1 206 ? -6.151 -6.361 -9.817 1.00 97.62 206 PHE A CA 1
ATOM 1700 C C . PHE A 1 206 ? -4.825 -6.138 -10.528 1.00 97.62 206 PHE A C 1
ATOM 1702 O O . PHE A 1 206 ? -4.266 -7.077 -11.086 1.00 97.62 206 PHE A O 1
ATOM 1709 N N . ILE A 1 207 ? -4.337 -4.903 -10.512 1.00 97.12 207 ILE A N 1
ATOM 1710 C CA . ILE A 1 207 ? -3.130 -4.481 -11.219 1.00 97.12 207 ILE A CA 1
ATOM 1711 C C . ILE A 1 207 ? -2.114 -3.967 -10.210 1.00 97.12 207 ILE A C 1
ATOM 1713 O O . ILE A 1 207 ? -2.444 -3.124 -9.376 1.00 97.12 207 ILE A O 1
ATOM 1717 N N . ALA A 1 208 ? -0.882 -4.447 -10.322 1.00 96.44 208 ALA A N 1
ATOM 1718 C CA . ALA A 1 208 ? 0.266 -4.045 -9.532 1.00 96.44 208 ALA A CA 1
ATOM 1719 C C . ALA A 1 208 ? 1.323 -3.404 -10.436 1.00 96.44 208 ALA A C 1
ATOM 1721 O O . ALA A 1 208 ? 1.708 -3.979 -11.457 1.00 96.44 208 ALA A O 1
ATOM 1722 N N . PHE A 1 209 ? 1.826 -2.236 -10.033 1.00 96.12 209 PHE A N 1
ATOM 1723 C CA . PHE A 1 209 ? 2.943 -1.573 -10.708 1.00 96.12 209 PHE A CA 1
ATOM 1724 C C . PHE A 1 209 ? 4.234 -1.720 -9.898 1.00 96.12 209 PHE A C 1
ATOM 1726 O O . PHE A 1 209 ? 4.642 -0.813 -9.172 1.00 96.12 209 PHE A O 1
ATOM 1733 N N . ALA A 1 210 ? 4.865 -2.889 -9.981 1.00 95.56 210 ALA A N 1
ATOM 1734 C CA . ALA A 1 210 ? 6.027 -3.223 -9.163 1.00 95.56 210 ALA A CA 1
ATOM 1735 C C . ALA A 1 210 ? 7.302 -2.503 -9.627 1.00 95.56 210 ALA A C 1
ATOM 1737 O O . ALA A 1 210 ? 7.559 -2.352 -10.818 1.00 95.56 210 ALA A O 1
ATOM 1738 N N . LYS A 1 211 ? 8.154 -2.092 -8.689 1.00 95.81 211 LYS A N 1
ATOM 1739 C CA . LYS A 1 211 ? 9.463 -1.498 -8.990 1.00 95.81 211 LYS A CA 1
ATOM 1740 C C . LYS A 1 211 ? 10.427 -2.546 -9.555 1.00 95.81 211 LYS A C 1
ATOM 1742 O O . LYS A 1 211 ? 11.035 -3.308 -8.809 1.00 95.81 211 LYS A O 1
ATOM 1747 N N . THR A 1 212 ? 10.661 -2.523 -10.858 1.00 97.00 212 THR A N 1
ATOM 1748 C CA . THR A 1 212 ? 11.643 -3.395 -11.515 1.00 97.00 212 THR A CA 1
ATOM 1749 C C . THR A 1 212 ? 12.937 -2.647 -11.821 1.00 97.00 212 THR A C 1
ATOM 1751 O O . THR A 1 212 ? 13.069 -1.444 -11.571 1.00 97.00 212 THR A O 1
ATOM 1754 N N . TYR A 1 213 ? 13.936 -3.366 -12.334 1.00 96.50 213 TYR A N 1
ATOM 1755 C CA . TYR A 1 213 ? 15.198 -2.774 -12.755 1.00 96.50 213 TYR A CA 1
ATOM 1756 C C . TYR A 1 213 ? 15.680 -3.375 -14.071 1.00 96.50 213 TYR A C 1
ATOM 1758 O O . TYR A 1 213 ? 15.591 -4.582 -14.280 1.00 96.50 213 TYR A O 1
ATOM 1766 N N . VAL A 1 214 ? 16.252 -2.522 -14.915 1.00 95.19 214 VAL A N 1
ATOM 1767 C CA . VAL A 1 214 ? 16.960 -2.899 -16.145 1.00 95.19 214 VAL A CA 1
ATOM 1768 C C . VAL A 1 214 ? 18.399 -2.400 -16.036 1.00 95.19 214 VAL A C 1
ATOM 1770 O O . VAL A 1 214 ? 18.662 -1.406 -15.359 1.00 95.19 214 VAL A O 1
ATOM 1773 N N . ILE A 1 215 ? 19.346 -3.100 -16.652 1.00 94.69 215 ILE A N 1
ATOM 1774 C CA . ILE A 1 215 ? 20.719 -2.612 -16.810 1.00 94.69 215 ILE A CA 1
ATOM 1775 C C . ILE A 1 215 ? 20.834 -2.101 -18.239 1.00 94.69 215 ILE A C 1
ATOM 1777 O O . ILE A 1 215 ? 20.573 -2.868 -19.162 1.00 94.69 215 ILE A O 1
ATOM 1781 N N . ASP A 1 216 ? 21.161 -0.822 -18.407 1.00 92.31 216 ASP A N 1
ATOM 1782 C CA . ASP A 1 216 ? 21.339 -0.243 -19.742 1.00 92.31 216 ASP A CA 1
ATOM 1783 C C . ASP A 1 216 ? 22.707 -0.586 -20.347 1.00 92.31 216 ASP A C 1
ATOM 1785 O O . ASP A 1 216 ? 23.546 -1.242 -19.719 1.00 92.31 216 ASP A O 1
ATOM 1789 N N . GLU A 1 217 ? 22.925 -0.148 -21.586 1.00 91.19 217 GLU A N 1
ATOM 1790 C CA . GLU A 1 217 ? 24.139 -0.429 -22.355 1.00 91.19 217 GLU A CA 1
ATOM 1791 C C . GLU A 1 217 ? 25.399 0.154 -21.692 1.00 91.19 217 GLU A C 1
ATOM 1793 O O . GLU A 1 217 ? 26.473 -0.449 -21.743 1.00 91.19 217 GLU A O 1
ATOM 1798 N N . GLU A 1 218 ? 25.277 1.263 -20.953 1.00 91.06 218 GLU A N 1
ATOM 1799 C CA . GLU A 1 218 ? 26.369 1.835 -20.160 1.00 91.06 218 GLU A CA 1
ATOM 1800 C C . GLU A 1 218 ? 26.588 1.105 -18.822 1.00 91.06 218 GLU A C 1
ATOM 1802 O O . GLU A 1 218 ? 27.484 1.456 -18.039 1.00 91.06 218 GLU A O 1
ATOM 1807 N N . GLY A 1 219 ? 25.792 0.078 -18.521 1.00 92.12 219 GLY A N 1
ATOM 1808 C CA . GLY A 1 219 ? 25.850 -0.708 -17.294 1.00 92.12 219 GLY A CA 1
ATOM 1809 C C . GLY A 1 219 ? 25.270 0.001 -16.066 1.00 92.12 219 GLY A C 1
ATOM 1810 O O . GLY A 1 219 ? 25.535 -0.420 -14.930 1.00 92.12 219 GLY A O 1
ATOM 1811 N N . ARG A 1 220 ? 24.505 1.081 -16.255 1.00 91.50 220 ARG A N 1
ATOM 1812 C CA . ARG A 1 220 ? 23.785 1.780 -15.184 1.00 91.50 220 ARG A CA 1
ATOM 1813 C C . ARG A 1 220 ? 22.569 0.950 -14.784 1.00 91.50 220 ARG A C 1
ATOM 1815 O O . ARG A 1 220 ? 21.948 0.276 -15.598 1.00 91.50 220 ARG A O 1
ATOM 1822 N N . THR A 1 221 ? 22.218 0.986 -13.499 1.00 94.12 221 THR A N 1
ATOM 1823 C CA . THR A 1 221 ? 20.966 0.362 -13.042 1.00 94.12 221 THR A CA 1
ATOM 1824 C C . THR A 1 221 ? 19.823 1.355 -13.214 1.00 94.12 221 THR A C 1
ATOM 1826 O O . THR A 1 221 ? 19.843 2.429 -12.616 1.00 94.12 221 THR A O 1
ATOM 1829 N N . ARG A 1 222 ? 18.808 0.974 -13.983 1.00 93.12 222 ARG A N 1
ATOM 1830 C CA . ARG A 1 222 ? 17.637 1.781 -14.319 1.00 93.12 222 ARG A CA 1
ATOM 1831 C C . ARG A 1 222 ? 16.438 1.310 -13.519 1.00 93.12 222 ARG A C 1
ATOM 1833 O O . ARG A 1 222 ? 15.887 0.247 -13.803 1.00 93.12 222 ARG A O 1
ATOM 1840 N N . ARG A 1 223 ? 16.026 2.094 -12.518 1.00 93.81 223 ARG A N 1
ATOM 1841 C CA . ARG A 1 223 ? 14.752 1.853 -11.828 1.00 93.81 223 ARG A CA 1
ATOM 1842 C C . ARG A 1 223 ? 13.624 2.014 -12.844 1.00 93.81 223 ARG A C 1
ATOM 1844 O O . ARG A 1 223 ? 13.519 3.057 -13.476 1.00 93.81 223 ARG A O 1
ATOM 1851 N N . SER A 1 224 ? 12.832 0.969 -12.985 1.00 95.25 224 SER A N 1
ATOM 1852 C CA . SER A 1 224 ? 11.793 0.807 -13.993 1.00 95.25 224 SER A CA 1
ATOM 1853 C C . SER A 1 224 ? 10.462 0.476 -13.312 1.00 95.25 224 SER A C 1
ATOM 1855 O O . SER A 1 224 ? 10.415 0.228 -12.101 1.00 95.25 224 SER A O 1
ATOM 1857 N N . VAL A 1 225 ? 9.375 0.499 -14.077 1.00 96.12 225 VAL A N 1
ATOM 1858 C CA . VAL A 1 225 ? 8.050 0.071 -13.621 1.00 96.12 225 VAL A CA 1
ATOM 1859 C C . VAL A 1 225 ? 7.689 -1.219 -14.336 1.00 96.12 225 VAL A C 1
ATOM 1861 O O . VAL A 1 225 ? 7.688 -1.287 -15.566 1.00 96.12 225 VAL A O 1
ATOM 1864 N N . GLY A 1 226 ? 7.396 -2.242 -13.547 1.00 96.56 226 GLY A N 1
ATOM 1865 C CA . GLY A 1 226 ? 6.828 -3.496 -13.997 1.00 96.56 226 GLY A CA 1
ATOM 1866 C C . GLY A 1 226 ? 5.320 -3.532 -13.825 1.00 96.56 226 GLY A C 1
ATOM 1867 O O . GLY A 1 226 ? 4.765 -2.815 -12.999 1.00 96.56 226 GLY A O 1
ATOM 1868 N N . TYR A 1 227 ? 4.673 -4.383 -14.603 1.00 96.94 227 TYR A N 1
ATOM 1869 C CA . TYR A 1 227 ? 3.245 -4.641 -14.596 1.00 96.94 227 TYR A CA 1
ATOM 1870 C C . TYR A 1 227 ? 2.995 -6.086 -14.197 1.00 96.94 227 TYR A C 1
ATOM 1872 O O . TYR A 1 227 ? 3.602 -7.004 -14.745 1.00 96.94 227 TYR A O 1
ATOM 1880 N N . SER A 1 228 ? 2.092 -6.283 -13.249 1.00 97.88 228 SER A N 1
ATOM 1881 C CA . SER A 1 228 ? 1.594 -7.593 -12.855 1.00 97.88 228 SER A CA 1
ATOM 1882 C C . SER A 1 228 ? 0.093 -7.505 -12.636 1.00 97.88 228 SER A C 1
ATOM 1884 O O . SER A 1 228 ? -0.431 -6.465 -12.232 1.00 97.88 228 SER A O 1
ATOM 1886 N N . GLU A 1 229 ? -0.608 -8.591 -12.923 1.00 97.94 229 GLU A N 1
ATOM 1887 C CA . GLU A 1 229 ? -2.053 -8.668 -12.786 1.00 97.94 229 GLU A CA 1
ATOM 1888 C C . GLU A 1 229 ? -2.483 -9.939 -12.061 1.00 97.94 229 GLU A C 1
ATOM 1890 O O . GLU A 1 229 ? -1.784 -10.954 -12.065 1.00 97.94 229 GLU A O 1
ATOM 1895 N N . SER A 1 230 ? -3.652 -9.871 -11.434 1.00 98.44 230 SER A N 1
ATOM 1896 C CA . SER A 1 230 ? -4.275 -10.985 -10.735 1.00 98.44 230 SER A CA 1
ATOM 1897 C C . SER A 1 230 ? -5.789 -10.928 -10.881 1.00 98.44 230 SER A C 1
ATOM 1899 O O . SER A 1 230 ? -6.386 -9.858 -10.768 1.00 98.44 230 SER A O 1
ATOM 1901 N N . ASP A 1 231 ? -6.415 -12.084 -11.079 1.00 96.88 231 ASP A N 1
ATOM 1902 C CA . ASP A 1 231 ? -7.876 -12.202 -11.094 1.00 96.88 231 ASP A CA 1
ATOM 1903 C C . ASP A 1 231 ? -8.450 -12.379 -9.671 1.00 96.88 231 ASP A C 1
ATOM 1905 O O . ASP A 1 231 ? -9.599 -12.028 -9.415 1.00 96.88 231 ASP A O 1
ATOM 1909 N N . ASP A 1 232 ? -7.657 -12.908 -8.727 1.00 96.19 232 ASP A N 1
ATOM 1910 C CA . ASP A 1 232 ? -8.111 -13.333 -7.390 1.00 96.19 232 ASP A CA 1
ATOM 1911 C C . ASP A 1 232 ? -7.371 -12.655 -6.216 1.00 96.19 232 ASP A C 1
ATOM 1913 O O . ASP A 1 232 ? -7.670 -12.927 -5.051 1.00 96.19 232 ASP A O 1
ATOM 1917 N N . PHE A 1 233 ? -6.439 -11.740 -6.511 1.00 97.88 233 PHE A N 1
ATOM 1918 C CA . PHE A 1 233 ? -5.549 -11.047 -5.567 1.00 97.88 233 PHE A CA 1
ATOM 1919 C C . PHE A 1 233 ? -4.479 -11.934 -4.908 1.00 97.88 233 PHE A C 1
ATOM 1921 O O . PHE A 1 233 ? -3.681 -11.443 -4.109 1.00 97.88 233 PHE A O 1
ATOM 1928 N N . VAL A 1 234 ? -4.429 -13.225 -5.237 1.00 98.12 234 VAL A N 1
ATOM 1929 C CA . VAL A 1 234 ? -3.498 -14.200 -4.651 1.00 98.12 234 VAL A CA 1
ATOM 1930 C C . VAL A 1 234 ? -2.507 -14.705 -5.691 1.00 98.12 234 VAL A C 1
ATOM 1932 O O . VAL A 1 234 ? -1.317 -14.815 -5.411 1.00 98.12 234 VAL A O 1
ATOM 1935 N N . ARG A 1 235 ? -2.976 -15.005 -6.900 1.00 98.31 235 ARG A N 1
ATOM 1936 C CA . ARG A 1 235 ? -2.157 -15.480 -8.015 1.00 98.31 235 ARG A CA 1
ATOM 1937 C C . ARG A 1 235 ? -1.849 -14.309 -8.922 1.00 98.31 235 ARG A C 1
ATOM 1939 O O . ARG A 1 235 ? -2.728 -13.828 -9.634 1.00 98.31 235 ARG A O 1
ATOM 1946 N N . TRP A 1 236 ? -0.607 -13.858 -8.874 1.00 98.38 236 TRP A N 1
ATOM 1947 C CA . TRP A 1 236 ? -0.125 -12.732 -9.659 1.00 98.38 236 TRP A CA 1
ATOM 1948 C C . TRP A 1 236 ? 0.743 -13.228 -10.812 1.00 98.38 236 TRP A C 1
ATOM 1950 O O . TRP A 1 236 ? 1.541 -14.155 -10.644 1.00 98.38 236 TRP A O 1
ATOM 1960 N N . SER A 1 237 ? 0.603 -12.614 -11.986 1.00 98.06 237 SER A N 1
ATOM 1961 C CA . SER A 1 237 ? 1.552 -12.822 -13.081 1.00 98.06 237 SER A CA 1
ATOM 1962 C C . SER A 1 237 ? 2.945 -12.332 -12.674 1.00 98.06 237 SER A C 1
ATOM 1964 O O . SER A 1 237 ? 3.080 -11.428 -11.845 1.00 98.06 237 SER A O 1
ATOM 1966 N N . GLN A 1 238 ? 4.008 -12.909 -13.242 1.00 95.75 238 GLN A N 1
ATOM 1967 C CA . GLN A 1 238 ? 5.341 -12.359 -12.998 1.00 95.75 238 GLN A CA 1
ATOM 1968 C C . GLN A 1 238 ? 5.418 -10.919 -13.526 1.00 95.75 238 GLN A C 1
ATOM 1970 O O . GLN A 1 238 ? 4.983 -10.688 -14.654 1.00 95.75 238 GLN A O 1
ATOM 1975 N N . PRO A 1 239 ? 5.962 -9.965 -12.746 1.00 96.56 239 PRO A N 1
ATOM 1976 C CA . PRO A 1 239 ? 6.070 -8.585 -13.192 1.00 96.56 239 PRO A CA 1
ATOM 1977 C C . PRO A 1 239 ? 6.897 -8.443 -14.474 1.00 96.56 239 PRO A C 1
ATOM 1979 O O . PRO A 1 239 ? 8.095 -8.729 -14.490 1.00 96.56 239 PRO A O 1
ATOM 1982 N N . GLU A 1 240 ? 6.265 -7.950 -15.534 1.00 96.38 240 GLU A N 1
ATOM 1983 C CA . GLU A 1 240 ? 6.914 -7.604 -16.798 1.00 96.38 240 GLU A CA 1
ATOM 1984 C C . GLU A 1 240 ? 7.308 -6.126 -16.778 1.00 96.38 240 GLU A C 1
ATOM 1986 O O . GLU A 1 240 ? 6.475 -5.278 -16.475 1.00 96.38 240 GLU A O 1
ATOM 1991 N N . THR A 1 241 ? 8.558 -5.778 -17.097 1.00 96.44 241 THR A N 1
ATOM 1992 C CA . THR A 1 241 ? 8.969 -4.364 -17.164 1.00 96.44 241 THR A CA 1
ATOM 1993 C C . THR A 1 241 ? 8.310 -3.671 -18.354 1.00 96.44 241 THR A C 1
ATOM 1995 O O . THR A 1 241 ? 8.645 -3.968 -19.495 1.00 96.44 241 THR A O 1
ATOM 1998 N N . ILE A 1 242 ? 7.430 -2.706 -18.081 1.00 95.19 242 ILE A N 1
ATOM 1999 C CA . ILE A 1 242 ? 6.674 -1.965 -19.104 1.00 95.19 242 ILE A CA 1
ATOM 2000 C C . ILE A 1 242 ? 7.144 -0.519 -19.282 1.00 95.19 242 ILE A C 1
ATOM 2002 O O . ILE A 1 242 ? 6.822 0.114 -20.284 1.00 95.19 242 ILE A O 1
ATOM 2006 N N . TRP A 1 243 ? 7.904 0.025 -18.328 1.00 93.94 243 TRP A N 1
ATOM 2007 C CA . TRP A 1 243 ? 8.464 1.366 -18.453 1.00 93.94 243 TRP A CA 1
ATOM 2008 C C . TRP A 1 243 ? 9.885 1.430 -17.913 1.00 93.94 243 TRP A C 1
ATOM 2010 O O . TRP A 1 243 ? 10.130 1.179 -16.734 1.00 93.94 243 TRP A O 1
ATOM 2020 N N . THR A 1 244 ? 10.811 1.834 -18.776 1.00 93.38 244 THR A N 1
ATOM 2021 C CA . THR A 1 244 ? 12.204 2.115 -18.431 1.00 93.38 244 THR A CA 1
ATOM 2022 C C . THR A 1 244 ? 12.509 3.581 -18.748 1.00 93.38 244 THR A C 1
ATOM 2024 O O . THR A 1 244 ? 12.052 4.075 -19.782 1.00 93.38 244 THR A O 1
ATOM 2027 N N . PRO A 1 245 ? 13.258 4.301 -17.889 1.00 90.44 245 PRO A N 1
ATOM 2028 C CA . PRO A 1 245 ? 13.611 5.692 -18.152 1.00 90.44 245 PRO A CA 1
ATOM 2029 C C . PRO A 1 245 ? 14.427 5.825 -19.440 1.00 90.44 245 PRO A C 1
ATOM 2031 O O . PRO A 1 245 ? 15.406 5.098 -19.623 1.00 90.44 245 PRO A O 1
ATOM 2034 N N . SER A 1 246 ? 14.055 6.779 -20.286 1.00 87.75 246 SER A N 1
ATOM 2035 C CA . SER A 1 246 ? 14.722 7.085 -21.555 1.00 87.75 246 SER A CA 1
ATOM 2036 C C . SER A 1 246 ? 15.967 7.962 -21.369 1.00 87.75 246 SER A C 1
ATOM 2038 O O . SER A 1 246 ? 16.173 8.562 -20.313 1.00 87.75 246 SER A O 1
ATOM 2040 N N . GLU A 1 247 ? 16.767 8.134 -22.424 1.00 86.44 247 GLU A N 1
ATOM 2041 C CA . GLU A 1 247 ? 17.853 9.130 -22.440 1.00 86.44 247 GLU A CA 1
ATOM 2042 C C . GLU A 1 247 ? 17.352 10.566 -22.211 1.00 86.44 247 GLU A C 1
ATOM 2044 O O . GLU A 1 247 ? 18.084 11.427 -21.724 1.00 86.44 247 GLU A O 1
ATOM 2049 N N . ALA A 1 248 ? 16.102 10.862 -22.582 1.00 85.94 248 ALA A N 1
ATOM 2050 C CA . ALA A 1 248 ? 15.516 12.172 -22.329 1.00 85.94 248 ALA A CA 1
ATOM 2051 C C . ALA A 1 248 ? 15.251 12.405 -20.840 1.00 85.94 248 ALA A C 1
ATOM 2053 O O . ALA A 1 248 ? 15.389 13.538 -20.379 1.00 85.94 248 ALA A O 1
ATOM 2054 N N . ASP A 1 249 ? 14.921 11.344 -20.102 1.00 85.62 249 ASP A N 1
ATOM 2055 C CA . ASP A 1 249 ? 14.728 11.401 -18.655 1.00 85.62 249 ASP A CA 1
ATOM 2056 C C . ASP A 1 249 ? 16.066 11.597 -17.925 1.00 85.62 249 ASP A C 1
ATOM 2058 O O . ASP A 1 249 ? 16.114 12.314 -16.927 1.00 85.62 249 ASP A O 1
ATOM 2062 N N . ASP A 1 250 ? 17.176 11.077 -18.467 1.00 83.94 250 ASP A N 1
ATOM 2063 C CA . ASP A 1 250 ? 18.522 11.293 -17.907 1.00 83.94 250 ASP A CA 1
ATOM 2064 C C . ASP A 1 250 ? 18.905 12.772 -17.862 1.00 83.94 250 ASP A C 1
ATOM 2066 O O . ASP A 1 250 ? 19.524 13.234 -16.907 1.00 83.94 250 ASP A O 1
ATOM 2070 N N . ARG A 1 251 ? 18.486 13.541 -18.872 1.00 84.81 251 ARG A N 1
ATOM 2071 C CA . ARG A 1 251 ? 18.747 14.985 -18.941 1.00 84.81 251 ARG A CA 1
ATOM 2072 C C . ARG A 1 251 ? 17.977 15.796 -17.898 1.00 84.81 251 ARG A C 1
ATOM 2074 O O . ARG A 1 251 ? 18.240 16.985 -17.762 1.00 84.81 251 ARG A O 1
ATOM 2081 N N . LEU A 1 252 ? 17.013 15.190 -17.203 1.00 80.06 252 LEU A N 1
ATOM 2082 C CA . LEU A 1 252 ? 16.264 15.820 -16.114 1.00 80.06 252 LEU A CA 1
ATOM 2083 C C . LEU A 1 252 ? 16.846 15.492 -14.735 1.00 80.06 252 LEU A C 1
ATOM 2085 O O . LEU A 1 252 ? 16.467 16.136 -13.763 1.00 80.06 252 LEU A O 1
ATOM 2089 N N . ALA A 1 253 ? 17.741 14.506 -14.643 1.00 70.00 253 ALA A N 1
ATOM 2090 C CA . ALA A 1 253 ? 18.330 14.035 -13.390 1.00 70.00 253 ALA A CA 1
ATOM 2091 C C . ALA A 1 253 ? 19.562 14.852 -12.938 1.00 70.00 253 ALA A C 1
ATOM 2093 O O . ALA A 1 253 ? 20.362 14.347 -12.150 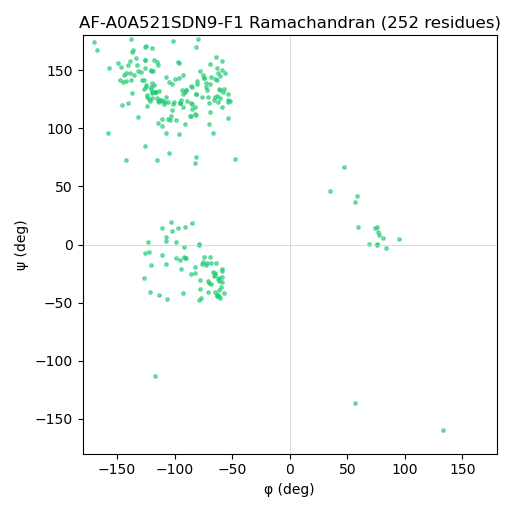1.00 70.00 253 ALA A O 1
ATOM 2094 N N . VAL A 1 254 ? 19.724 16.072 -13.470 1.00 55.47 254 VAL A N 1
ATOM 2095 C CA . VAL A 1 254 ? 20.861 16.981 -13.222 1.00 55.47 254 VAL A CA 1
ATOM 2096 C C . VAL A 1 254 ? 20.729 17.682 -11.876 1.00 55.47 254 VAL A C 1
ATOM 2098 O O . VAL A 1 254 ? 19.614 18.169 -11.579 1.00 55.47 254 VAL A O 1
#

Radius of gyration: 20.9 Å; Cα contacts (8 Å, |Δi|>4): 485; chains: 1; bounding box: 50×45×62 Å

Mean predicted aligned error: 7.46 Å